Protein AF-A0A8S9IHM4-F1 (afdb_monomer_lite)

Foldseek 3Di:
DWDWAADDDDDDDDDDDDDDDDDDDDDDDDDDDDDPPPPPPPPPPPDPPVVLVVLPPPQFDKDWFFWDADAPDGTDIFIWTQFAAAAQTWGWAWPDFDDDVVLVCVNNVVDDFAPGAGDTQFTKTFTRDGHPNHDPVVCVVHPGGDIDTGDSQRAPCPDPCNVVVNSVPHPQSCVACGHHVHDSVNADRTWTDDPPDDTDGD

Sequence (202 aa):
MAASSTFSSSDSEANHGTTDSSESQPAAAGERNKTHRWLFSLRYRQLPPSSIAGYHVSSGGYMRGAVYREPKQPLTIEEFHIPRPKVNEILIKTKACGVCHSDLHVMKGEIPFSSPCVNGHEITSEVVEHGPLTDHKIIQRFPIGSRVVGAFIMPCGTCSYCAKGHDDLCEDFFAYNRAKGTLYDGETRLFLRHDGKKKVKI

pLDDT: mean 75.8, std 27.8, range [22.61, 98.19]

InterPro domains:
  IPR011032 GroES-like superfamily [SSF50129] (62-192)
  IPR013154 Alcohol dehydrogenase-like, N-terminal [PF08240] (88-182)

Structure (mmCIF, N/CA/C/O backbone):
data_AF-A0A8S9IHM4-F1
#
_entry.id   AF-A0A8S9IHM4-F1
#
loop_
_atom_site.group_PDB
_atom_site.id
_atom_site.type_symbol
_atom_site.label_atom_id
_atom_site.label_alt_id
_atom_site.label_comp_id
_atom_site.label_asym_id
_atom_site.label_entity_id
_atom_site.label_seq_id
_atom_site.pdbx_PDB_ins_code
_atom_site.Cartn_x
_atom_site.Cartn_y
_atom_site.Cartn_z
_atom_site.occupancy
_atom_site.B_iso_or_equiv
_atom_site.auth_seq_id
_atom_site.auth_comp_id
_atom_site.auth_asym_id
_atom_site.auth_atom_id
_atom_site.pdbx_PDB_model_num
ATOM 1 N N . MET A 1 1 ? -7.382 -2.506 -1.437 1.00 36.16 1 MET A N 1
ATOM 2 C CA . MET A 1 1 ? -6.162 -1.704 -1.212 1.00 36.16 1 MET A CA 1
ATOM 3 C C . MET A 1 1 ? -5.521 -1.476 -2.563 1.00 36.16 1 MET A C 1
ATOM 5 O O . MET A 1 1 ? -5.377 -2.440 -3.303 1.00 36.16 1 MET A O 1
ATOM 9 N N . ALA A 1 2 ? -5.235 -0.229 -2.928 1.00 22.61 2 ALA A N 1
ATOM 10 C CA . ALA A 1 2 ? -4.532 0.061 -4.172 1.00 22.61 2 ALA A CA 1
ATOM 11 C C . ALA A 1 2 ? -3.032 0.048 -3.874 1.00 22.61 2 ALA A C 1
ATOM 13 O O . ALA A 1 2 ? -2.540 0.958 -3.217 1.00 22.61 2 ALA A O 1
ATOM 14 N N . ALA A 1 3 ? -2.335 -1.004 -4.299 1.00 27.94 3 ALA A N 1
ATOM 15 C CA . ALA A 1 3 ? -0.880 -0.997 -4.347 1.00 27.94 3 ALA A CA 1
ATOM 16 C C . ALA A 1 3 ? -0.470 -0.529 -5.744 1.00 27.94 3 ALA A C 1
ATOM 18 O O . ALA A 1 3 ? -0.900 -1.114 -6.738 1.00 27.94 3 ALA A O 1
ATOM 19 N N . SER A 1 4 ? 0.326 0.534 -5.797 1.00 26.12 4 SER A N 1
ATOM 20 C CA . SER A 1 4 ? 0.991 1.008 -7.003 1.00 26.12 4 SER A CA 1
ATOM 21 C C . SER A 1 4 ? 2.469 0.663 -6.872 1.00 26.12 4 SER A C 1
ATOM 23 O O . SER A 1 4 ? 3.117 1.102 -5.926 1.00 26.12 4 SER A O 1
ATOM 25 N N . SER A 1 5 ? 2.995 -0.142 -7.792 1.00 28.27 5 SER A N 1
ATOM 26 C CA . SER A 1 5 ? 4.422 -0.457 -7.867 1.00 28.27 5 SER A CA 1
ATOM 27 C C . SER A 1 5 ? 5.034 0.238 -9.081 1.00 28.27 5 SER A C 1
ATOM 29 O O . SER A 1 5 ? 4.672 -0.086 -10.213 1.00 28.27 5 SER A O 1
ATOM 31 N N . THR A 1 6 ? 5.983 1.142 -8.857 1.00 26.52 6 THR A N 1
ATOM 32 C CA . THR A 1 6 ? 6.842 1.715 -9.901 1.00 26.52 6 THR A CA 1
ATOM 33 C C . THR A 1 6 ? 8.116 0.879 -10.017 1.00 26.52 6 THR A C 1
ATOM 35 O O . THR A 1 6 ? 8.789 0.668 -9.014 1.00 26.52 6 THR A O 1
ATOM 38 N N . PHE A 1 7 ? 8.457 0.404 -11.217 1.00 27.03 7 PHE A N 1
ATOM 39 C CA . PHE A 1 7 ? 9.704 -0.327 -11.485 1.00 27.03 7 PHE A CA 1
ATOM 40 C C . PHE A 1 7 ? 10.609 0.513 -12.397 1.00 27.03 7 PHE A C 1
ATOM 42 O O . PHE A 1 7 ? 10.156 0.974 -13.441 1.00 27.03 7 PHE A O 1
ATOM 49 N N . SER A 1 8 ? 11.879 0.678 -12.020 1.00 26.19 8 SER A N 1
ATOM 50 C CA . SER A 1 8 ? 12.937 1.248 -12.866 1.00 26.19 8 SER A CA 1
ATOM 51 C C . SER A 1 8 ? 13.869 0.123 -13.324 1.00 26.19 8 SER A C 1
ATOM 53 O O . SER A 1 8 ? 14.280 -0.698 -12.505 1.00 26.19 8 SER A O 1
ATOM 55 N N . SER A 1 9 ? 14.173 0.038 -14.622 1.00 26.83 9 SER A N 1
ATOM 56 C CA . SER A 1 9 ? 15.150 -0.915 -15.164 1.00 26.83 9 SER A CA 1
ATOM 57 C C . SER A 1 9 ? 16.514 -0.243 -15.312 1.00 26.83 9 SER A C 1
ATOM 59 O O . SER A 1 9 ? 16.634 0.699 -16.093 1.00 26.83 9 SER A O 1
ATOM 61 N N . SER A 1 10 ? 17.538 -0.741 -14.618 1.00 28.22 10 SER A N 1
ATOM 62 C CA . SER A 1 10 ? 18.940 -0.411 -14.894 1.00 28.22 10 SER A CA 1
ATOM 63 C C . SER A 1 10 ? 19.617 -1.595 -15.587 1.00 28.22 10 SER A C 1
ATOM 65 O O . SER A 1 10 ? 19.794 -2.642 -14.963 1.00 28.22 10 SER A O 1
ATOM 67 N N . ASP A 1 11 ? 19.989 -1.424 -16.856 1.00 26.47 11 ASP A N 1
ATOM 68 C CA . ASP A 1 11 ? 20.849 -2.352 -17.596 1.00 26.47 11 ASP A CA 1
ATOM 69 C C . ASP A 1 11 ? 22.320 -1.949 -17.385 1.00 26.47 11 ASP A C 1
ATOM 71 O O . ASP A 1 11 ? 22.672 -0.777 -17.532 1.00 26.47 11 ASP A O 1
ATOM 75 N N . SER A 1 12 ? 23.193 -2.907 -17.061 1.00 28.83 12 SER A N 1
ATOM 76 C CA . SER A 1 12 ? 24.646 -2.739 -17.164 1.00 28.83 12 SER A CA 1
ATOM 77 C C . SER A 1 12 ? 25.248 -3.880 -17.988 1.00 28.83 12 SER A C 1
ATOM 79 O O . SER A 1 12 ? 25.368 -5.018 -17.540 1.00 28.83 12 SER A O 1
ATOM 81 N N . GLU A 1 13 ? 25.624 -3.566 -19.228 1.00 26.12 13 GLU A N 1
ATOM 82 C CA . GLU A 1 13 ? 26.470 -4.418 -20.063 1.00 26.12 13 GLU A CA 1
ATOM 83 C C . GLU A 1 13 ? 27.941 -4.189 -19.693 1.00 26.12 13 GLU A C 1
ATOM 85 O O . GLU A 1 13 ? 28.432 -3.060 -19.722 1.00 26.12 13 GLU A O 1
ATOM 90 N N . ALA A 1 14 ? 28.667 -5.263 -19.378 1.00 28.69 14 ALA A N 1
ATOM 91 C CA . ALA A 1 14 ? 30.124 -5.255 -19.304 1.00 28.69 14 ALA A CA 1
ATOM 92 C C . ALA A 1 14 ? 30.674 -6.263 -20.319 1.00 28.69 14 ALA A C 1
ATOM 94 O O . ALA A 1 14 ? 30.506 -7.473 -20.189 1.00 28.69 14 ALA A O 1
ATOM 95 N N . ASN A 1 15 ? 31.309 -5.718 -21.353 1.00 26.58 15 ASN A N 1
ATOM 96 C CA . ASN A 1 15 ? 31.950 -6.416 -22.457 1.00 26.58 15 ASN A CA 1
ATOM 97 C C . ASN A 1 15 ? 33.438 -6.614 -22.125 1.00 26.58 15 ASN A C 1
ATOM 99 O O . ASN A 1 15 ? 34.095 -5.625 -21.804 1.00 26.58 15 ASN A O 1
ATOM 103 N N . HIS A 1 16 ? 33.981 -7.831 -22.210 1.00 30.78 16 HIS A N 1
ATOM 104 C CA . HIS A 1 16 ? 35.430 -8.096 -22.254 1.00 30.78 16 HIS A CA 1
ATOM 105 C C . HIS A 1 16 ? 35.684 -9.306 -23.161 1.00 30.78 16 HIS A C 1
ATOM 107 O O . HIS A 1 16 ? 35.177 -10.396 -22.908 1.00 30.78 16 HIS A O 1
ATOM 113 N N . GLY A 1 17 ? 36.468 -9.098 -24.219 1.00 23.66 17 GLY A N 1
ATOM 114 C CA . GLY A 1 17 ? 36.964 -10.150 -25.101 1.00 23.66 17 GLY A CA 1
ATOM 115 C C . GLY A 1 17 ? 38.469 -10.344 -24.946 1.00 23.66 17 GLY A C 1
ATOM 116 O O . GLY A 1 17 ? 39.165 -9.391 -24.613 1.00 23.66 17 GLY A O 1
ATOM 117 N N . THR A 1 18 ? 38.949 -11.549 -25.263 1.00 28.48 18 THR A N 1
ATOM 118 C CA . THR A 1 18 ? 40.302 -11.822 -25.778 1.00 28.48 18 THR A CA 1
ATOM 119 C C . THR A 1 18 ? 40.346 -13.176 -26.518 1.00 28.48 18 THR A C 1
ATOM 121 O O . THR A 1 18 ? 39.701 -14.147 -26.135 1.00 28.48 18 THR A O 1
ATOM 124 N N . THR A 1 19 ? 41.099 -13.153 -27.620 1.00 27.62 19 THR A N 1
ATOM 125 C CA . THR A 1 19 ? 41.602 -14.159 -28.594 1.00 27.62 19 THR A CA 1
ATOM 126 C C . THR A 1 19 ? 42.523 -15.226 -27.961 1.00 27.62 19 THR A C 1
ATOM 128 O O . THR A 1 19 ? 43.021 -14.966 -26.873 1.00 27.62 19 THR A O 1
ATOM 131 N N . ASP A 1 20 ? 42.970 -16.358 -28.531 1.00 26.67 20 ASP A N 1
ATOM 132 C CA . ASP A 1 20 ? 42.747 -17.209 -29.724 1.00 26.67 20 ASP A CA 1
ATOM 133 C C . ASP A 1 20 ? 43.668 -18.465 -29.555 1.00 26.67 20 ASP A C 1
ATOM 135 O O . ASP A 1 20 ? 44.637 -18.414 -28.793 1.00 26.67 20 ASP A O 1
ATOM 139 N N . SER A 1 21 ? 43.406 -19.529 -30.327 1.00 25.23 21 SER A N 1
ATOM 140 C CA . SER A 1 21 ? 44.350 -20.500 -30.930 1.00 25.23 21 SER A CA 1
ATOM 141 C C . SER A 1 21 ? 44.487 -21.964 -30.435 1.00 25.23 21 SER A C 1
ATOM 143 O O . SER A 1 21 ? 44.887 -22.269 -29.313 1.00 25.23 21 SER A O 1
ATOM 145 N N . SER A 1 22 ? 44.301 -22.851 -31.433 1.00 27.94 22 SER A N 1
ATOM 146 C CA . SER A 1 22 ? 44.951 -24.149 -31.735 1.00 27.94 22 SER A CA 1
ATOM 147 C C . SER A 1 22 ? 44.147 -25.464 -31.609 1.00 27.94 22 SER A C 1
ATOM 149 O O . SER A 1 22 ? 43.636 -25.849 -30.563 1.00 27.94 22 SER A O 1
ATOM 151 N N . GLU A 1 23 ? 44.061 -26.138 -32.766 1.00 28.34 23 GLU A N 1
ATOM 152 C CA . GLU A 1 23 ? 43.365 -27.383 -33.117 1.00 28.34 23 GLU A CA 1
ATOM 153 C C . GLU A 1 23 ? 44.023 -28.669 -32.584 1.00 28.34 23 GLU A C 1
ATOM 155 O O . GLU A 1 23 ? 45.244 -28.803 -32.585 1.00 28.34 23 GLU A O 1
ATOM 160 N N . SER A 1 24 ? 43.204 -29.684 -32.272 1.00 26.64 24 SER A N 1
ATOM 161 C CA . SER A 1 24 ? 43.310 -31.041 -32.857 1.00 26.64 24 SER A CA 1
ATOM 162 C C . SER A 1 24 ? 42.208 -31.992 -32.338 1.00 26.64 24 SER A C 1
ATOM 164 O O . SER A 1 24 ? 41.956 -32.117 -31.144 1.00 26.64 24 SER A O 1
ATOM 166 N N . GLN A 1 25 ? 41.544 -32.682 -33.267 1.00 28.16 25 GLN A N 1
ATOM 167 C CA . GLN A 1 25 ? 40.711 -33.889 -33.093 1.00 28.16 25 GLN A CA 1
ATOM 168 C C . GLN A 1 25 ? 41.288 -34.967 -34.046 1.00 28.16 25 GLN A C 1
ATOM 170 O O . GLN A 1 25 ? 42.008 -34.560 -34.961 1.00 28.16 25 GLN A O 1
ATOM 175 N N . PRO A 1 26 ? 40.995 -36.291 -33.938 1.00 39.00 26 PRO A N 1
ATOM 176 C CA . PRO A 1 26 ? 39.763 -36.883 -33.384 1.00 39.00 26 PRO A CA 1
ATOM 177 C C . PRO A 1 26 ? 39.913 -38.220 -32.609 1.00 39.00 26 PRO A C 1
ATOM 179 O O . PRO A 1 26 ? 40.894 -38.937 -32.752 1.00 39.00 26 PRO A O 1
ATOM 182 N N . ALA A 1 27 ? 38.869 -38.618 -31.869 1.00 26.62 27 ALA A N 1
ATOM 183 C CA . ALA A 1 27 ? 38.355 -39.999 -31.821 1.00 26.62 27 ALA A CA 1
ATOM 184 C C . ALA A 1 27 ? 37.053 -40.051 -31.003 1.00 26.62 27 ALA A C 1
ATOM 186 O O . ALA A 1 27 ? 36.956 -39.496 -29.913 1.00 26.62 27 ALA A O 1
ATOM 187 N N . ALA A 1 28 ? 36.042 -40.711 -31.562 1.00 34.47 28 ALA A N 1
ATOM 188 C CA . ALA A 1 28 ? 34.702 -40.824 -31.012 1.00 34.47 28 ALA A CA 1
ATOM 189 C C . ALA A 1 28 ? 34.616 -41.855 -29.874 1.00 34.47 28 ALA A C 1
ATOM 191 O O . ALA A 1 28 ? 34.984 -43.012 -30.054 1.00 34.47 28 ALA A O 1
ATOM 192 N N . ALA A 1 29 ? 34.021 -41.456 -28.750 1.00 28.62 29 ALA A N 1
ATOM 193 C CA . ALA A 1 29 ? 33.350 -42.345 -27.804 1.00 28.62 29 ALA A CA 1
ATOM 194 C C . ALA A 1 29 ? 32.256 -41.535 -27.091 1.00 28.62 29 ALA A C 1
ATOM 196 O O . ALA A 1 29 ? 32.488 -40.419 -26.639 1.00 28.62 29 ALA A O 1
ATOM 197 N N . GLY A 1 30 ? 31.026 -42.049 -27.115 1.00 40.41 30 GLY A N 1
ATOM 198 C CA . GLY A 1 30 ? 29.822 -41.296 -26.783 1.00 40.41 30 GLY A CA 1
ATOM 199 C C . GLY A 1 30 ? 29.689 -40.935 -25.307 1.00 40.41 30 GLY A C 1
ATOM 200 O O . GLY A 1 30 ? 29.686 -41.810 -24.447 1.00 40.41 30 GLY A O 1
ATOM 201 N N . GLU A 1 31 ? 29.420 -39.658 -25.045 1.00 31.02 31 GLU A N 1
ATOM 202 C CA . GLU A 1 31 ? 28.916 -39.176 -23.763 1.00 31.02 31 GLU A CA 1
ATOM 203 C C . GLU A 1 31 ? 27.666 -38.317 -23.966 1.00 31.02 31 GLU A C 1
ATOM 205 O O . GLU A 1 31 ? 27.594 -37.399 -24.785 1.00 31.02 31 GLU A O 1
ATOM 210 N N . ARG A 1 32 ? 26.622 -38.688 -23.226 1.00 39.47 32 ARG A N 1
ATOM 211 C CA . ARG A 1 32 ? 25.309 -38.051 -23.222 1.00 39.47 32 ARG A CA 1
ATOM 212 C C . ARG A 1 32 ? 25.411 -36.716 -22.495 1.00 39.47 32 ARG A C 1
ATOM 214 O O . ARG A 1 32 ? 25.439 -36.696 -21.272 1.00 39.47 32 ARG A O 1
ATOM 221 N N . ASN A 1 33 ? 25.372 -35.614 -23.237 1.00 33.47 33 ASN A N 1
ATOM 222 C CA . ASN A 1 33 ? 25.060 -34.310 -22.665 1.00 33.47 33 ASN A CA 1
ATOM 223 C C . ASN A 1 33 ? 24.183 -33.506 -23.632 1.00 33.47 33 ASN A C 1
ATOM 225 O O . ASN A 1 33 ? 24.657 -32.903 -24.591 1.00 33.47 33 ASN A O 1
ATOM 229 N N . LYS A 1 34 ? 22.870 -33.511 -23.389 1.00 32.53 34 LYS A N 1
ATOM 230 C CA . LYS A 1 34 ? 21.953 -32.506 -23.937 1.00 32.53 34 LYS A CA 1
ATOM 231 C C . LYS A 1 34 ? 21.163 -31.921 -22.779 1.00 32.53 34 LYS A C 1
ATOM 233 O O . LYS A 1 34 ? 20.142 -32.442 -22.351 1.00 32.53 34 LYS A O 1
ATOM 238 N N . THR A 1 35 ? 21.754 -30.859 -22.253 1.00 32.59 35 THR A N 1
ATOM 239 C CA . THR A 1 35 ? 21.143 -29.751 -21.525 1.00 32.59 35 THR A CA 1
ATOM 240 C C . THR A 1 35 ? 19.623 -29.672 -21.706 1.00 32.59 35 THR A C 1
ATOM 242 O O . THR A 1 35 ? 19.107 -29.315 -22.766 1.00 32.59 35 THR A O 1
ATOM 245 N N . HIS A 1 36 ? 18.886 -29.972 -20.635 1.00 30.56 36 HIS A N 1
ATOM 246 C CA . HIS A 1 36 ? 17.465 -29.657 -20.536 1.00 30.56 36 HIS A CA 1
ATOM 247 C C . HIS A 1 36 ? 17.314 -28.136 -20.444 1.00 30.56 36 HIS A C 1
ATOM 249 O O . HIS A 1 36 ? 17.267 -27.551 -19.363 1.00 30.56 36 HIS A O 1
ATOM 255 N N . ARG A 1 37 ? 17.271 -27.474 -21.603 1.00 29.55 37 ARG A N 1
ATOM 256 C CA . ARG A 1 37 ? 16.862 -26.077 -21.707 1.00 29.55 37 ARG A CA 1
ATOM 257 C C . ARG A 1 37 ? 15.356 -26.031 -21.473 1.00 29.55 37 ARG A C 1
ATOM 259 O O . ARG A 1 37 ? 14.571 -26.161 -22.408 1.00 29.55 37 ARG A O 1
ATOM 266 N N . TRP A 1 38 ? 14.962 -25.891 -20.209 1.00 27.45 38 TRP A N 1
ATOM 267 C CA . TRP A 1 38 ? 13.593 -25.582 -19.812 1.00 27.45 38 TRP A CA 1
ATOM 268 C C . TRP A 1 38 ? 13.243 -24.182 -20.322 1.00 27.45 38 TRP A C 1
ATOM 270 O O . TRP A 1 38 ? 13.321 -23.192 -19.601 1.00 27.45 38 TRP A O 1
ATOM 280 N N . LEU A 1 39 ? 12.886 -24.084 -21.603 1.00 29.31 39 LEU A N 1
ATOM 281 C CA . LEU A 1 39 ? 12.146 -22.946 -22.123 1.00 29.31 39 LEU A CA 1
ATOM 282 C C . LEU A 1 39 ? 10.773 -22.987 -21.452 1.00 29.31 39 LEU A C 1
ATOM 284 O O . LEU A 1 39 ? 9.834 -23.593 -21.969 1.00 29.31 39 LEU A O 1
ATOM 288 N N . PHE A 1 40 ? 10.653 -22.350 -20.288 1.00 28.89 40 PHE A N 1
ATOM 289 C CA . PHE A 1 40 ? 9.363 -21.892 -19.794 1.00 28.89 40 PHE A CA 1
ATOM 290 C C . PHE A 1 40 ? 8.849 -20.857 -20.798 1.00 28.89 40 PHE A C 1
ATOM 292 O O . PHE A 1 40 ? 9.052 -19.655 -20.663 1.00 28.89 40 PHE A O 1
ATOM 299 N N . SER A 1 41 ? 8.195 -21.337 -21.855 1.00 31.73 41 SER A N 1
ATOM 300 C CA . SER A 1 41 ? 7.245 -20.530 -22.602 1.00 31.73 41 SER A CA 1
ATOM 301 C C . SER A 1 41 ? 6.133 -20.198 -21.614 1.00 31.73 41 SER A C 1
ATOM 303 O O . SER A 1 41 ? 5.210 -20.986 -21.408 1.00 31.73 41 SER A O 1
ATOM 305 N N . LEU A 1 42 ? 6.246 -19.042 -20.958 1.00 35.91 42 LEU A N 1
ATOM 306 C CA . LEU A 1 42 ? 5.102 -18.356 -20.378 1.00 35.91 42 LEU A CA 1
ATOM 307 C C . LEU A 1 42 ? 4.166 -18.062 -21.550 1.00 35.91 42 LEU A C 1
ATOM 309 O O . LEU A 1 42 ? 4.226 -17.004 -22.174 1.00 35.91 42 LEU A O 1
ATOM 313 N N . ARG A 1 43 ? 3.328 -19.039 -21.909 1.00 37.41 43 ARG A N 1
ATOM 314 C CA . ARG A 1 43 ? 2.159 -18.788 -22.739 1.00 37.41 43 ARG A CA 1
ATOM 315 C C . ARG A 1 43 ? 1.272 -17.884 -21.904 1.00 37.41 43 ARG A C 1
ATOM 317 O O . ARG A 1 43 ? 0.479 -18.358 -21.094 1.00 37.41 43 ARG A O 1
ATOM 324 N N . TYR A 1 44 ? 1.444 -16.579 -22.085 1.00 41.94 44 TYR A N 1
ATOM 325 C CA . TYR A 1 44 ? 0.448 -15.596 -21.708 1.00 41.94 44 TYR A CA 1
ATOM 326 C C . TYR A 1 44 ? -0.854 -16.056 -22.346 1.00 41.94 44 TYR A C 1
ATOM 328 O O . TYR A 1 44 ? -1.031 -15.978 -23.563 1.00 41.94 44 TYR A O 1
ATOM 336 N N . ARG A 1 45 ? -1.748 -16.621 -21.535 1.00 43.03 45 ARG A N 1
ATOM 337 C CA . ARG A 1 45 ? -3.101 -16.909 -21.979 1.00 43.03 45 ARG A CA 1
ATOM 338 C C . ARG A 1 45 ? -3.751 -15.547 -22.158 1.00 43.03 45 ARG A C 1
ATOM 340 O O . ARG A 1 45 ? -4.226 -14.966 -21.188 1.00 43.03 45 ARG A O 1
ATOM 347 N N . GLN A 1 46 ? -3.686 -15.018 -23.378 1.00 44.81 46 GLN A N 1
ATOM 348 C CA . GLN A 1 46 ? -4.453 -13.847 -23.769 1.00 44.81 46 GLN A CA 1
ATOM 349 C C . GLN A 1 46 ? -5.910 -14.163 -23.454 1.00 44.81 46 GLN A C 1
ATOM 351 O O . GLN A 1 46 ? -6.511 -15.075 -24.027 1.00 44.81 46 GLN A O 1
ATOM 356 N N . LEU A 1 47 ? -6.430 -13.479 -22.441 1.00 45.44 47 LEU A N 1
ATOM 357 C CA . LEU A 1 47 ? -7.829 -13.567 -22.091 1.00 45.44 47 LEU A CA 1
ATOM 358 C C . LEU A 1 47 ? -8.641 -12.973 -23.254 1.00 45.44 47 LEU A C 1
ATOM 360 O O . LEU A 1 47 ? -8.214 -11.979 -23.849 1.00 45.44 47 LEU A O 1
ATOM 364 N N . PRO A 1 48 ? -9.778 -13.582 -23.628 1.00 41.84 48 PRO A N 1
ATOM 365 C CA . PRO A 1 48 ? -10.583 -13.087 -24.734 1.00 41.84 48 PRO A CA 1
ATOM 366 C C . PRO A 1 48 ? -11.047 -11.643 -24.461 1.00 41.84 48 PRO A C 1
ATOM 368 O O . PRO A 1 48 ? -11.309 -11.296 -23.302 1.00 41.84 48 PRO A O 1
ATOM 371 N N . PRO A 1 49 ? -11.229 -10.806 -25.502 1.00 45.81 49 PRO A N 1
ATOM 372 C CA . PRO A 1 49 ? -11.669 -9.412 -25.357 1.00 45.81 49 PRO A CA 1
ATOM 373 C C . PRO A 1 49 ? -12.942 -9.248 -24.508 1.00 45.81 49 PRO A C 1
ATOM 375 O O . PRO A 1 49 ? -13.101 -8.253 -23.807 1.00 45.81 49 PRO A O 1
ATOM 378 N N . SER A 1 50 ? -13.817 -10.261 -24.501 1.00 45.28 50 SER A N 1
ATOM 379 C CA . SER A 1 50 ? -15.048 -10.292 -23.702 1.00 45.28 50 SER A CA 1
ATOM 380 C C . SER A 1 50 ? -14.819 -10.301 -22.186 1.00 45.28 50 SER A C 1
ATOM 382 O O . SER A 1 50 ? -15.671 -9.818 -21.448 1.00 45.28 50 SER A O 1
ATOM 384 N N . SER A 1 51 ? -13.674 -10.796 -21.704 1.00 50.44 51 SER A N 1
ATOM 385 C CA . SER A 1 51 ? -13.311 -10.708 -20.281 1.00 50.44 51 SER A CA 1
ATOM 386 C C . SER A 1 51 ? -12.699 -9.362 -19.894 1.00 50.44 51 SER A C 1
ATOM 388 O O . SER A 1 51 ? -12.887 -8.935 -18.761 1.00 50.44 51 SER A O 1
ATOM 390 N N . ILE A 1 52 ? -12.058 -8.646 -20.827 1.00 48.38 52 ILE A N 1
ATOM 391 C CA . ILE A 1 52 ? -11.500 -7.303 -20.579 1.00 48.38 52 ILE A CA 1
ATOM 392 C C . ILE A 1 52 ? -12.620 -6.299 -20.256 1.00 48.38 52 ILE A C 1
ATOM 394 O O . ILE A 1 52 ? -12.462 -5.451 -19.378 1.00 48.38 52 ILE A O 1
ATOM 398 N N . ALA A 1 53 ? -13.786 -6.455 -20.891 1.00 41.38 53 ALA A N 1
ATOM 399 C CA . ALA A 1 53 ? -14.957 -5.604 -20.676 1.00 41.38 53 ALA A CA 1
ATOM 400 C C . ALA A 1 53 ? -15.459 -5.583 -19.214 1.00 41.38 53 ALA A C 1
ATOM 402 O O . ALA A 1 53 ? -16.045 -4.591 -18.788 1.00 41.38 53 ALA A O 1
ATOM 403 N N . GLY A 1 54 ? -15.197 -6.633 -18.423 1.00 46.44 54 GLY A N 1
ATOM 404 C CA . GLY A 1 54 ? -15.586 -6.707 -17.008 1.00 46.44 54 GLY A CA 1
ATOM 405 C C . GLY A 1 54 ? -14.661 -5.962 -16.034 1.00 46.44 54 GLY A C 1
ATOM 406 O O . GLY A 1 54 ? -15.006 -5.827 -14.859 1.00 46.44 54 GLY A O 1
ATOM 407 N N . TYR A 1 55 ? -13.498 -5.487 -16.493 1.00 50.31 55 TYR A N 1
ATOM 408 C CA . TYR A 1 55 ? -12.505 -4.797 -15.656 1.00 50.31 55 TYR A CA 1
ATOM 409 C C . TYR A 1 55 ? -12.555 -3.279 -15.764 1.00 50.31 55 TYR A C 1
ATOM 411 O O . TYR A 1 55 ? -11.806 -2.606 -15.061 1.00 50.31 55 TYR A O 1
ATOM 419 N N . HIS A 1 56 ? -13.440 -2.729 -16.600 1.00 51.78 56 HIS A N 1
ATOM 420 C CA . HIS A 1 56 ? -13.586 -1.288 -16.709 1.00 51.78 56 HIS A CA 1
ATOM 421 C C . HIS A 1 56 ? -14.157 -0.732 -15.399 1.00 51.78 56 HIS A C 1
ATOM 423 O O . HIS A 1 56 ? -15.361 -0.790 -15.138 1.00 51.78 56 HIS A O 1
ATOM 429 N N . VAL A 1 57 ? -13.280 -0.197 -14.553 1.00 59.12 57 VAL A N 1
ATOM 430 C CA . VAL A 1 57 ? -13.678 0.544 -13.362 1.00 59.12 57 VAL A CA 1
ATOM 431 C C . VAL A 1 57 ? -14.358 1.820 -13.850 1.00 59.12 57 VAL A C 1
ATOM 433 O O . VAL A 1 57 ? -13.714 2.749 -14.331 1.00 59.12 57 VAL A O 1
ATOM 436 N N . SER A 1 58 ? -15.688 1.860 -13.784 1.00 57.56 58 SER A N 1
ATOM 437 C CA . SER A 1 58 ? -16.450 3.061 -14.117 1.00 57.56 58 SER A CA 1
ATOM 438 C C . SER A 1 58 ? -15.954 4.236 -13.273 1.00 57.56 58 SER A C 1
ATOM 440 O O . SER A 1 58 ? -15.913 4.152 -12.040 1.00 57.56 58 SER A O 1
ATOM 442 N N . SER A 1 59 ? -15.598 5.337 -13.935 1.00 57.97 59 SER A N 1
ATOM 443 C CA . SER A 1 59 ? -15.273 6.612 -13.298 1.00 57.97 59 SER A CA 1
ATOM 444 C C . SER A 1 59 ? -16.369 6.974 -12.286 1.00 57.97 59 SER A C 1
ATOM 446 O O . SER A 1 59 ? -17.518 7.153 -12.676 1.00 57.97 59 SER A O 1
ATOM 448 N N . GLY A 1 60 ? -16.029 7.048 -10.994 1.00 65.50 60 GLY A N 1
ATOM 449 C CA . GLY A 1 60 ? -16.980 7.389 -9.923 1.00 65.50 60 GLY A CA 1
ATOM 450 C C . GLY A 1 60 ? -17.497 6.221 -9.073 1.00 65.50 60 GLY A C 1
ATOM 451 O O . GLY A 1 60 ? -18.351 6.444 -8.221 1.00 65.50 60 GLY A O 1
ATOM 452 N N . GLY A 1 61 ? -16.986 4.999 -9.254 1.00 83.88 61 GLY A N 1
ATOM 453 C CA . GLY A 1 61 ? -17.318 3.876 -8.372 1.00 83.88 61 GLY A CA 1
ATOM 454 C C . GLY A 1 61 ? -16.784 4.033 -6.940 1.00 83.88 61 GLY A C 1
ATOM 455 O O . GLY A 1 61 ? -15.840 4.787 -6.683 1.00 83.88 61 GLY A O 1
ATOM 456 N N . TYR A 1 62 ? -17.370 3.271 -6.014 1.00 90.81 62 TYR A N 1
ATOM 457 C CA . TYR A 1 62 ? -16.963 3.219 -4.608 1.00 90.81 62 TYR A CA 1
ATOM 458 C C . TYR A 1 62 ? -16.436 1.836 -4.223 1.00 90.81 62 TYR A C 1
ATOM 460 O O . TYR A 1 62 ? -16.812 0.820 -4.809 1.00 90.81 62 TYR A O 1
ATOM 468 N N . MET A 1 63 ? -15.574 1.796 -3.213 1.00 93.69 63 MET A N 1
ATOM 469 C CA . MET A 1 63 ? -15.102 0.569 -2.574 1.00 93.69 63 MET A CA 1
ATOM 470 C C . MET A 1 63 ? -15.217 0.680 -1.054 1.00 93.69 63 MET A C 1
ATOM 472 O O . MET A 1 63 ? -15.338 1.777 -0.524 1.00 93.69 63 MET A O 1
ATOM 476 N N . ARG A 1 64 ? -15.142 -0.449 -0.347 1.00 94.19 64 ARG A N 1
ATOM 477 C CA . ARG A 1 64 ? -15.055 -0.474 1.120 1.00 94.19 64 ARG A CA 1
ATOM 478 C C . ARG A 1 64 ? -13.641 -0.825 1.571 1.00 94.19 64 ARG A C 1
ATOM 480 O O . ARG A 1 64 ? -12.966 -1.605 0.898 1.00 94.19 64 ARG A O 1
ATOM 487 N N . GLY A 1 65 ? -13.224 -0.286 2.709 1.00 95.38 65 GLY A N 1
ATOM 488 C CA . GLY A 1 65 ? -11.953 -0.600 3.363 1.00 95.38 65 GLY A CA 1
ATOM 489 C C . GLY A 1 65 ? -12.107 -0.678 4.880 1.00 95.38 65 GLY A C 1
ATOM 490 O O . GLY A 1 65 ? -12.986 -0.029 5.440 1.00 95.38 65 GLY A O 1
ATOM 491 N N . ALA A 1 66 ? -11.263 -1.484 5.526 1.00 96.44 66 ALA A N 1
ATOM 492 C CA . ALA A 1 66 ? -11.154 -1.535 6.980 1.00 96.44 66 ALA A CA 1
ATOM 493 C C . ALA A 1 66 ? -10.135 -0.486 7.443 1.00 96.44 66 ALA A C 1
ATOM 495 O O . ALA A 1 66 ? -8.946 -0.592 7.135 1.00 96.44 66 ALA A O 1
ATOM 496 N N . VAL A 1 67 ? -10.615 0.544 8.130 1.00 96.44 67 VAL A N 1
ATOM 497 C CA . VAL A 1 67 ? -9.844 1.726 8.511 1.00 96.44 67 VAL A CA 1
AT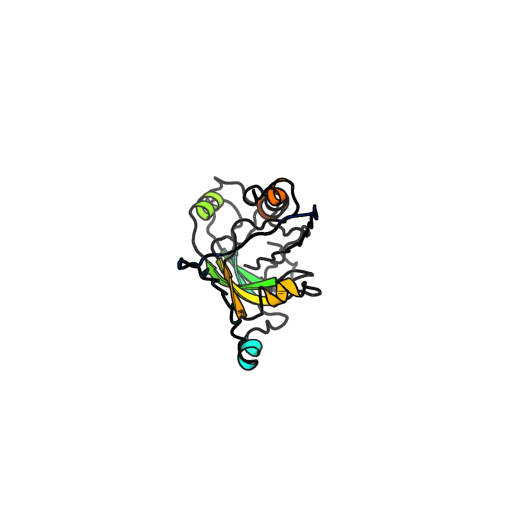OM 498 C C . VAL A 1 67 ? -9.386 1.604 9.953 1.00 96.44 67 VAL A C 1
ATOM 500 O O . VAL A 1 67 ? -10.177 1.383 10.869 1.00 96.44 67 VAL A O 1
ATOM 503 N N . TYR A 1 68 ? -8.086 1.775 10.142 1.00 95.88 68 TYR A N 1
ATOM 504 C CA . TYR A 1 68 ? -7.448 1.982 11.427 1.00 95.88 68 TYR A CA 1
ATOM 505 C C . TYR A 1 68 ? -7.259 3.481 11.640 1.00 95.88 68 TYR A C 1
ATOM 507 O O . TYR A 1 68 ? -6.617 4.145 10.828 1.00 95.88 68 TYR A O 1
ATOM 515 N N . ARG A 1 69 ? -7.839 4.029 12.711 1.00 95.00 69 ARG A N 1
ATOM 516 C CA . ARG A 1 69 ? -7.766 5.467 13.024 1.00 95.00 69 ARG A CA 1
ATOM 517 C C . ARG A 1 69 ? -6.747 5.761 14.113 1.00 95.00 69 ARG A C 1
ATOM 519 O O . ARG A 1 69 ? -5.922 6.658 13.954 1.00 95.00 69 ARG A O 1
ATOM 526 N N . GLU A 1 70 ? -6.794 4.987 15.187 1.00 95.69 70 GLU A N 1
ATOM 527 C CA . GLU A 1 70 ? -5.948 5.168 16.360 1.00 95.69 70 GLU A CA 1
ATOM 528 C C . GLU A 1 70 ? -5.804 3.850 17.144 1.00 95.69 70 GLU A C 1
ATOM 530 O O . GLU A 1 70 ? -6.650 2.956 17.003 1.00 95.69 70 GLU A O 1
ATOM 535 N N . PRO A 1 71 ? -4.745 3.707 17.965 1.00 96.94 71 PRO A N 1
ATOM 536 C CA . PRO A 1 71 ? -4.533 2.519 18.779 1.00 96.94 71 PRO A CA 1
ATOM 537 C C . PRO A 1 71 ? -5.714 2.194 19.697 1.00 96.94 71 PRO A C 1
ATOM 539 O O . PRO A 1 71 ? -6.365 3.083 20.240 1.00 96.94 71 PRO A O 1
ATOM 542 N N . LYS A 1 72 ? -5.915 0.898 19.955 1.00 96.31 72 LYS A N 1
ATOM 543 C CA . LYS A 1 72 ? -6.901 0.336 20.894 1.00 96.31 72 LYS A CA 1
ATOM 544 C C . LYS A 1 72 ? -8.361 0.631 20.534 1.00 96.31 72 LYS A C 1
ATOM 546 O O . LYS A 1 72 ? -9.240 0.414 21.363 1.00 96.31 72 LYS A O 1
ATOM 551 N N . GLN A 1 73 ? -8.619 1.048 19.297 1.00 96.38 73 GLN A N 1
ATOM 552 C CA . GLN A 1 73 ? -9.959 1.148 18.727 1.00 96.38 73 GLN A CA 1
ATOM 553 C C . GLN A 1 73 ? -10.213 0.023 17.714 1.00 96.38 73 GLN A C 1
ATOM 555 O O . GLN A 1 73 ? -9.274 -0.452 17.064 1.00 96.38 73 GLN A O 1
ATOM 560 N N . PRO A 1 74 ? -11.471 -0.425 17.560 1.00 95.50 74 PRO A N 1
ATOM 561 C CA . PRO A 1 74 ? -11.825 -1.373 16.513 1.00 95.50 74 PRO A CA 1
ATOM 562 C C . PRO A 1 74 ? -11.633 -0.752 15.122 1.00 95.50 74 PRO A C 1
ATOM 564 O O . PRO A 1 74 ? -11.771 0.458 14.939 1.00 95.50 74 PRO A O 1
ATOM 567 N N . LEU A 1 75 ? -11.362 -1.596 14.123 1.00 96.25 75 LEU A N 1
ATOM 568 C CA . LEU A 1 75 ? -11.384 -1.167 12.724 1.00 96.25 75 LEU A CA 1
ATOM 569 C C . LEU A 1 75 ? -12.808 -0.775 12.320 1.00 96.25 75 LEU A C 1
ATOM 571 O O . LEU A 1 75 ? -13.769 -1.481 12.637 1.00 96.25 75 LEU A O 1
ATOM 575 N N . THR A 1 76 ? -12.939 0.307 11.563 1.00 96.25 76 THR A N 1
ATOM 576 C CA . THR A 1 76 ? -14.212 0.744 10.979 1.00 96.25 76 THR A CA 1
ATOM 577 C C . THR A 1 76 ? -14.286 0.335 9.513 1.00 96.25 76 THR A C 1
ATOM 579 O O . THR A 1 76 ? -13.304 0.423 8.781 1.00 96.25 76 THR A O 1
ATOM 582 N N . ILE A 1 77 ? -15.449 -0.128 9.051 1.00 95.94 77 ILE A N 1
ATOM 583 C CA . ILE A 1 77 ? -15.670 -0.362 7.619 1.00 95.94 77 ILE A CA 1
ATOM 584 C C . ILE A 1 77 ? -16.184 0.933 7.007 1.00 95.94 77 ILE A C 1
ATOM 586 O O . ILE A 1 77 ? -17.299 1.359 7.301 1.00 95.94 77 ILE A O 1
ATOM 590 N N . GLU A 1 78 ? -15.374 1.544 6.151 1.00 94.62 78 GLU A N 1
ATOM 591 C CA . GLU A 1 78 ? -15.678 2.836 5.540 1.00 94.62 78 GLU A CA 1
ATOM 592 C C . GLU A 1 78 ? -15.691 2.735 4.016 1.00 94.62 78 GLU A C 1
ATOM 594 O O . GLU A 1 78 ? -15.074 1.845 3.421 1.00 94.62 78 GLU A O 1
ATOM 599 N N . GLU A 1 79 ? -16.426 3.640 3.374 1.00 94.00 79 GLU A N 1
ATOM 600 C CA . GLU A 1 79 ? -16.514 3.722 1.920 1.00 94.00 79 GLU A CA 1
ATOM 601 C C . GLU A 1 79 ? -15.525 4.743 1.365 1.00 94.00 79 GLU A C 1
ATOM 603 O O . GLU A 1 79 ? -15.334 5.822 1.916 1.00 94.00 79 GLU A O 1
ATOM 608 N N . PHE A 1 80 ? -14.928 4.406 0.229 1.00 92.38 80 PHE A N 1
ATOM 609 C CA . PHE A 1 80 ? -13.907 5.169 -0.469 1.00 92.38 80 PHE A CA 1
ATOM 610 C C . PHE A 1 80 ? -14.309 5.356 -1.919 1.00 92.38 80 PHE A C 1
ATOM 612 O O . PHE A 1 80 ? -14.941 4.480 -2.514 1.00 92.38 80 PHE A O 1
ATOM 619 N N . HIS A 1 81 ? -13.862 6.446 -2.528 1.00 91.56 81 HIS A N 1
ATOM 620 C CA . HIS A 1 81 ? -13.790 6.495 -3.982 1.00 91.56 81 HIS A CA 1
ATOM 621 C C . HIS A 1 81 ? -12.798 5.444 -4.479 1.00 91.56 81 HIS A C 1
ATOM 623 O O . HIS A 1 81 ? -11.723 5.283 -3.895 1.00 91.56 81 HIS A O 1
ATOM 629 N N . ILE A 1 82 ? -13.133 4.742 -5.565 1.00 92.44 82 ILE A N 1
ATOM 630 C CA . ILE A 1 82 ? -12.143 3.883 -6.215 1.00 92.44 82 ILE A CA 1
ATOM 631 C C . ILE A 1 82 ? -11.007 4.784 -6.728 1.00 92.44 82 ILE A C 1
ATOM 633 O O . ILE A 1 82 ? -11.279 5.733 -7.473 1.00 92.44 82 ILE A O 1
ATOM 637 N N . PRO A 1 83 ? -9.751 4.536 -6.313 1.00 91.00 83 PRO A N 1
ATOM 638 C CA . PRO A 1 83 ? -8.627 5.367 -6.715 1.00 91.00 83 PRO A CA 1
ATOM 639 C C . PRO A 1 83 ? -8.382 5.283 -8.217 1.00 91.00 83 PRO A C 1
ATOM 641 O O . PRO A 1 83 ? -8.597 4.240 -8.831 1.00 91.00 83 PRO A O 1
ATOM 644 N N . ARG A 1 84 ? -7.875 6.374 -8.796 1.00 89.69 84 ARG A N 1
ATOM 645 C CA . ARG A 1 84 ? -7.340 6.369 -10.159 1.00 89.69 84 ARG A CA 1
ATOM 646 C C . ARG A 1 84 ? -5.816 6.265 -10.101 1.00 89.69 84 ARG A C 1
ATOM 648 O O . ARG A 1 84 ? -5.212 7.075 -9.391 1.00 89.69 84 ARG A O 1
ATOM 655 N N . PRO A 1 85 ? -5.207 5.293 -10.802 1.00 93.69 85 PRO A N 1
ATOM 656 C CA . PRO A 1 85 ? -3.757 5.184 -10.858 1.00 93.69 85 PRO A CA 1
ATOM 657 C C . PRO A 1 85 ? -3.173 6.413 -11.571 1.00 93.69 85 PRO A C 1
ATOM 659 O O . PRO A 1 85 ? -3.669 6.828 -12.622 1.00 93.69 85 PRO A O 1
ATOM 662 N N . LYS A 1 86 ? -2.137 7.021 -10.988 1.00 94.00 86 LYS A N 1
ATOM 663 C CA . LYS A 1 86 ? -1.333 8.072 -11.628 1.00 94.00 86 LYS A CA 1
ATOM 664 C C . LYS A 1 86 ? -0.343 7.468 -12.628 1.00 94.00 86 LYS A C 1
ATOM 666 O O . LYS A 1 86 ? -0.388 6.284 -12.947 1.00 94.00 86 LYS A O 1
ATOM 671 N N . VAL A 1 87 ? 0.547 8.313 -13.146 1.00 93.38 87 VAL A N 1
ATOM 672 C CA . VAL A 1 87 ? 1.600 7.897 -14.066 1.00 93.38 87 VAL A CA 1
ATOM 673 C C . VAL A 1 87 ? 2.434 6.762 -13.478 1.00 93.38 87 VAL A C 1
ATOM 675 O O . VAL A 1 87 ? 2.864 6.859 -12.332 1.00 93.38 87 VAL A O 1
ATOM 678 N N . ASN A 1 88 ? 2.669 5.714 -14.272 1.00 90.31 88 ASN A N 1
ATOM 679 C CA . ASN A 1 88 ? 3.419 4.515 -13.872 1.00 90.31 88 ASN A CA 1
ATOM 680 C C . ASN A 1 88 ? 2.835 3.741 -12.680 1.00 90.31 88 ASN A C 1
ATOM 682 O O . ASN A 1 88 ? 3.519 2.909 -12.087 1.00 90.31 88 ASN A O 1
ATOM 686 N N . GLU A 1 89 ? 1.563 3.962 -12.356 1.00 93.44 89 GLU A N 1
ATOM 687 C CA . GLU A 1 89 ? 0.849 3.196 -11.341 1.00 93.44 89 GLU A CA 1
ATOM 688 C C . GLU A 1 89 ? -0.009 2.107 -11.987 1.00 93.44 89 GLU A C 1
ATOM 690 O O . GLU A 1 89 ? -0.409 2.198 -13.150 1.00 93.44 89 GLU A O 1
ATOM 695 N N . ILE A 1 90 ? -0.337 1.075 -11.216 1.00 94.38 90 ILE A N 1
ATOM 696 C CA . ILE A 1 90 ? -1.351 0.088 -11.591 1.00 94.38 90 ILE A CA 1
ATOM 697 C C . ILE A 1 90 ? -2.425 0.048 -10.513 1.00 94.38 90 ILE A C 1
ATOM 699 O O . ILE A 1 90 ? -2.132 0.156 -9.323 1.00 94.38 90 ILE A O 1
ATOM 703 N N . LEU A 1 91 ? -3.679 -0.103 -10.923 1.00 95.44 91 LEU A N 1
ATOM 704 C CA . LEU A 1 91 ? -4.781 -0.350 -10.011 1.00 95.44 91 LEU A CA 1
ATOM 705 C C . LEU A 1 91 ? -5.043 -1.846 -9.935 1.00 95.44 91 LEU A C 1
ATOM 707 O O . LEU A 1 91 ? -5.219 -2.524 -10.952 1.00 95.44 91 LEU A O 1
ATOM 711 N N . ILE A 1 92 ? -5.137 -2.341 -8.707 1.00 95.69 92 ILE A N 1
ATOM 712 C CA . ILE A 1 92 ? -5.454 -3.732 -8.417 1.00 95.69 92 ILE A CA 1
ATOM 713 C C . ILE A 1 92 ? -6.767 -3.839 -7.641 1.00 95.69 92 ILE A C 1
ATOM 715 O O . ILE A 1 92 ? -7.056 -3.055 -6.734 1.00 95.69 92 ILE A O 1
ATOM 719 N N . LYS A 1 93 ? -7.566 -4.851 -7.975 1.00 95.62 93 LYS A N 1
ATOM 720 C CA . LYS A 1 93 ? -8.762 -5.245 -7.232 1.00 95.62 93 LYS A CA 1
ATOM 721 C C . LYS A 1 93 ? -8.404 -6.370 -6.273 1.00 95.62 93 LYS A C 1
ATOM 723 O O . LYS A 1 93 ? -8.222 -7.513 -6.696 1.00 95.62 93 LYS A O 1
ATOM 728 N N . THR A 1 94 ? -8.334 -6.043 -4.985 1.00 96.06 94 THR A N 1
ATOM 729 C CA . THR A 1 94 ? -8.110 -7.020 -3.913 1.00 96.06 94 THR A CA 1
ATOM 730 C C . THR A 1 94 ? -9.197 -8.098 -3.929 1.00 96.06 94 THR A C 1
ATOM 732 O O . THR A 1 94 ? -10.387 -7.785 -3.990 1.00 96.06 94 THR A O 1
ATOM 735 N N . LYS A 1 95 ? -8.781 -9.366 -3.898 1.00 96.44 95 LYS A N 1
ATOM 736 C CA . LYS A 1 95 ? -9.651 -10.551 -3.854 1.00 96.44 95 LYS A CA 1
ATOM 737 C C . LYS A 1 95 ? -9.711 -11.149 -2.455 1.00 96.44 95 LYS A C 1
ATOM 739 O O . LYS A 1 95 ? -10.789 -11.518 -2.008 1.00 96.44 95 LYS A O 1
ATOM 744 N N . ALA A 1 96 ? -8.569 -11.201 -1.778 1.00 96.50 96 ALA A N 1
ATOM 745 C CA . ALA A 1 96 ? -8.454 -11.608 -0.386 1.00 96.50 96 ALA A CA 1
ATOM 746 C C . ALA A 1 96 ? -7.280 -10.881 0.280 1.00 96.50 96 ALA A C 1
ATOM 748 O O . ALA A 1 96 ? -6.344 -10.458 -0.404 1.00 96.50 96 ALA A O 1
ATOM 749 N N . CYS A 1 97 ? -7.345 -10.759 1.602 1.00 97.19 97 CYS A N 1
ATOM 750 C CA . CYS A 1 97 ? -6.262 -10.281 2.451 1.00 97.19 97 CYS A CA 1
ATOM 751 C C . CYS A 1 97 ? -6.133 -11.230 3.644 1.00 97.19 97 CYS A C 1
ATOM 753 O O . CYS A 1 97 ? -7.150 -11.559 4.260 1.00 97.19 97 CYS A O 1
ATOM 755 N N . GLY A 1 98 ? -4.915 -11.671 3.944 1.00 95.94 98 GLY A N 1
ATOM 756 C CA . GLY A 1 98 ? -4.596 -12.334 5.205 1.00 95.94 98 GLY A CA 1
ATOM 757 C C . GLY A 1 98 ? -4.690 -11.369 6.389 1.00 95.94 98 GLY A C 1
ATOM 758 O O . GLY A 1 98 ? -4.758 -10.150 6.207 1.00 95.94 98 GLY A O 1
ATOM 759 N N . VAL A 1 99 ? -4.740 -11.930 7.597 1.00 95.19 99 VAL A N 1
ATOM 760 C CA . VAL A 1 99 ? -4.690 -11.182 8.858 1.00 95.19 99 VAL A CA 1
ATOM 761 C C . VAL A 1 99 ? -3.392 -11.560 9.544 1.00 95.19 99 VAL A C 1
ATOM 763 O O . VAL A 1 99 ? -3.256 -12.685 10.033 1.00 95.19 99 VAL A O 1
ATOM 766 N N . CYS A 1 100 ? -2.452 -10.622 9.584 1.00 95.50 100 CYS A N 1
ATOM 767 C CA . CYS A 1 100 ? -1.149 -10.864 10.171 1.00 95.50 100 CYS A CA 1
ATOM 768 C C . CYS A 1 100 ? -1.125 -10.418 11.637 1.00 95.50 100 CYS A C 1
ATOM 770 O O . CYS A 1 100 ? -1.807 -9.474 12.042 1.00 95.50 100 CYS A O 1
ATOM 772 N N . HIS A 1 101 ? -0.287 -11.050 12.459 1.00 96.81 101 HIS A N 1
ATOM 773 C CA . HIS A 1 101 ? -0.116 -10.631 13.855 1.00 96.81 101 HIS A CA 1
ATOM 774 C C . HIS A 1 101 ? 0.467 -9.208 13.964 1.00 96.81 101 HIS A C 1
ATOM 776 O O . HIS A 1 101 ? 0.207 -8.493 14.930 1.00 96.81 101 HIS A O 1
ATOM 782 N N . SER A 1 102 ? 1.222 -8.763 12.958 1.00 95.25 102 SER A N 1
ATOM 783 C CA . SER A 1 102 ? 1.745 -7.395 12.875 1.00 95.25 102 SER A CA 1
ATOM 784 C C . SER A 1 102 ? 0.637 -6.345 12.751 1.00 95.25 102 SER A C 1
ATOM 786 O O . SER A 1 102 ? 0.763 -5.282 13.361 1.00 95.25 102 SER A O 1
ATOM 788 N N . ASP A 1 103 ? -0.477 -6.649 12.074 1.00 95.12 103 ASP A N 1
ATOM 789 C CA . ASP A 1 103 ? -1.645 -5.757 12.030 1.00 95.12 103 ASP A CA 1
ATOM 790 C C . ASP A 1 103 ? -2.206 -5.552 13.449 1.00 95.12 103 ASP A C 1
ATOM 792 O O . ASP A 1 103 ? -2.535 -4.434 13.849 1.00 95.12 103 ASP A O 1
ATOM 796 N N . LEU A 1 104 ? -2.233 -6.618 14.261 1.00 95.69 104 LEU A N 1
ATOM 797 C CA . LEU A 1 104 ? -2.664 -6.551 15.659 1.00 95.69 104 LEU A CA 1
ATOM 798 C C . LEU A 1 104 ? -1.704 -5.723 16.526 1.00 95.69 104 LEU A C 1
ATOM 800 O O . LEU A 1 104 ? -2.166 -4.935 17.351 1.00 95.69 104 LEU A O 1
ATOM 804 N N . HIS A 1 105 ? -0.388 -5.863 16.345 1.00 96.81 105 HIS A N 1
ATOM 805 C CA . HIS A 1 105 ? 0.602 -5.037 17.049 1.00 96.81 105 HIS A CA 1
ATOM 806 C C . HIS A 1 105 ? 0.435 -3.542 16.729 1.00 96.81 105 HIS A C 1
ATOM 808 O O . HIS A 1 105 ? 0.508 -2.704 17.632 1.00 96.81 105 HIS A O 1
ATOM 814 N N . VAL A 1 106 ? 0.147 -3.199 15.467 1.00 95.56 106 VAL A N 1
ATOM 815 C CA . VAL A 1 106 ? -0.202 -1.826 15.067 1.00 95.56 106 VAL A CA 1
ATOM 816 C C . VAL A 1 106 ? -1.487 -1.378 15.760 1.00 95.56 106 VAL A C 1
ATOM 818 O O . VAL A 1 106 ? -1.499 -0.334 16.409 1.00 95.56 106 VAL A O 1
ATOM 821 N N . MET A 1 107 ? -2.548 -2.191 15.711 1.00 96.19 107 MET A N 1
ATOM 822 C CA . MET A 1 107 ? -3.829 -1.870 16.349 1.00 96.19 107 MET A CA 1
ATOM 823 C C . MET A 1 107 ? -3.719 -1.685 17.867 1.00 96.19 107 MET A C 1
ATOM 825 O O . MET A 1 107 ? -4.450 -0.878 18.433 1.00 96.19 107 MET A O 1
ATOM 829 N N . LYS A 1 108 ? -2.812 -2.391 18.548 1.00 96.69 108 LYS A N 1
ATOM 830 C CA . LYS A 1 108 ? -2.554 -2.219 19.989 1.00 96.69 108 LYS A CA 1
ATOM 831 C C . LYS A 1 108 ? -1.687 -0.996 20.317 1.00 96.69 108 LYS A C 1
ATOM 833 O O . LYS A 1 108 ? -1.627 -0.601 21.483 1.00 96.69 108 LYS A O 1
ATOM 838 N N . GLY A 1 109 ? -1.051 -0.386 19.315 1.00 95.75 109 GLY A N 1
ATOM 839 C CA . GLY A 1 109 ? -0.098 0.714 19.480 1.00 95.75 109 GLY A CA 1
ATOM 840 C C . GLY A 1 109 ? 1.303 0.265 19.905 1.00 95.75 109 GLY A C 1
ATOM 841 O O . GLY A 1 109 ? 2.079 1.080 20.389 1.00 95.75 109 GLY A O 1
ATOM 842 N N . GLU A 1 110 ? 1.626 -1.019 19.749 1.00 97.06 110 GLU A N 1
ATOM 843 C CA . GLU A 1 110 ? 2.939 -1.591 20.086 1.00 97.06 110 GLU A CA 1
ATOM 844 C C . GLU A 1 110 ? 3.963 -1.327 18.974 1.00 97.06 110 GLU A C 1
ATOM 846 O O . GLU A 1 110 ? 5.161 -1.215 19.226 1.00 97.06 110 GLU A O 1
ATOM 851 N N . ILE A 1 111 ? 3.477 -1.174 17.740 1.00 93.75 111 ILE A N 1
ATOM 852 C CA . ILE A 1 111 ? 4.261 -0.767 16.579 1.00 93.75 111 ILE A CA 1
ATOM 853 C C . ILE A 1 111 ? 3.717 0.580 16.082 1.00 93.75 111 ILE A C 1
ATOM 855 O O . ILE A 1 111 ? 2.570 0.634 15.630 1.00 93.75 111 ILE A O 1
ATOM 859 N N . PRO A 1 112 ? 4.516 1.666 16.102 1.00 92.31 112 PRO A N 1
ATOM 860 C CA . PRO A 1 112 ? 4.102 2.944 15.534 1.00 92.31 112 PRO A CA 1
ATOM 861 C C . PRO A 1 112 ? 3.813 2.790 14.043 1.00 92.31 112 PRO A C 1
ATOM 863 O O . PRO A 1 112 ? 4.640 2.248 13.304 1.00 92.31 112 PRO A O 1
ATOM 866 N N . PHE A 1 113 ? 2.664 3.277 13.586 1.00 92.75 113 PHE A N 1
ATOM 867 C CA . PHE A 1 113 ? 2.258 3.253 12.183 1.00 92.75 113 PHE A CA 1
ATOM 868 C C . PHE A 1 113 ? 1.487 4.529 11.857 1.00 92.75 113 PHE A C 1
ATOM 870 O O . PHE A 1 113 ? 0.804 5.069 12.726 1.00 92.75 113 PHE A O 1
ATOM 877 N N . SER A 1 114 ? 1.615 5.018 10.623 1.00 92.44 114 SER A N 1
ATOM 878 C CA . SER A 1 114 ? 0.888 6.209 10.186 1.00 92.44 114 SER A CA 1
ATOM 879 C C . SER A 1 114 ? -0.616 5.941 10.221 1.00 92.44 114 SER A C 1
ATOM 881 O O . SER A 1 114 ? -1.079 4.956 9.647 1.00 92.44 114 SER A O 1
ATOM 883 N N . SER A 1 115 ? -1.368 6.783 10.927 1.00 92.94 115 SER A N 1
ATOM 884 C CA . SER A 1 115 ? -2.821 6.684 11.017 1.00 92.94 115 SER A CA 1
ATOM 885 C C . SER A 1 115 ? -3.478 8.050 10.761 1.00 92.94 115 SER A C 1
ATOM 887 O O . SER A 1 115 ? -2.881 9.082 11.084 1.00 92.94 115 SER A O 1
ATOM 889 N N . PRO A 1 116 ? -4.693 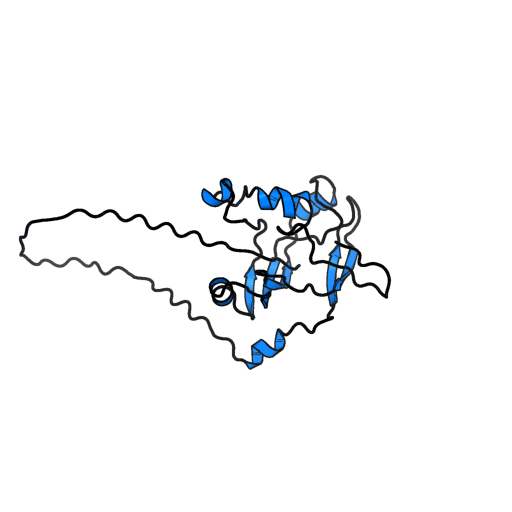8.093 10.179 1.00 94.06 116 PRO A N 1
ATOM 890 C CA . PRO A 1 116 ? -5.509 6.948 9.770 1.00 94.06 116 PRO A CA 1
ATOM 891 C C . PRO A 1 116 ? -4.915 6.186 8.571 1.00 94.06 116 PRO A C 1
ATOM 893 O O . PRO A 1 116 ? -4.179 6.770 7.792 1.00 94.06 116 PRO A O 1
ATOM 896 N N . CYS A 1 117 ? -5.209 4.890 8.437 1.00 94.69 117 CYS A N 1
ATOM 897 C CA . CYS A 1 117 ? -4.800 4.080 7.284 1.00 94.69 117 CYS A CA 1
ATOM 898 C C . CYS A 1 117 ? -5.780 2.921 7.023 1.00 94.69 117 CYS A C 1
ATOM 900 O O . CYS A 1 117 ? -6.609 2.583 7.872 1.00 94.69 117 CYS A O 1
ATOM 902 N N . VAL A 1 118 ? -5.691 2.286 5.850 1.00 95.06 118 VAL A N 1
ATOM 903 C CA . VAL A 1 118 ? -6.374 1.007 5.579 1.00 95.06 118 VAL A CA 1
ATOM 904 C C . VAL A 1 118 ? -5.433 -0.138 5.939 1.00 95.06 118 VAL A C 1
ATOM 906 O O . VAL A 1 118 ? -4.347 -0.233 5.375 1.00 95.06 118 VAL A O 1
ATOM 909 N N . ASN A 1 119 ? -5.860 -0.997 6.863 1.00 92.31 119 ASN A N 1
ATOM 910 C CA . ASN A 1 119 ? -5.016 -2.054 7.424 1.00 92.31 119 ASN A CA 1
ATOM 911 C C . ASN A 1 119 ? -4.994 -3.326 6.564 1.00 92.31 119 ASN A C 1
ATOM 913 O O . ASN A 1 119 ? -5.984 -3.629 5.896 1.00 92.31 119 ASN A O 1
ATOM 917 N N . GLY A 1 120 ? -3.902 -4.090 6.666 1.00 92.69 120 GLY A N 1
ATOM 918 C CA . GLY A 1 120 ? -3.667 -5.365 5.982 1.00 92.69 120 GLY A CA 1
ATOM 919 C C . GLY A 1 120 ? -2.626 -5.278 4.861 1.00 92.69 120 GLY A C 1
ATOM 920 O O . GLY A 1 120 ? -2.562 -4.308 4.108 1.00 92.69 120 GLY A O 1
ATOM 921 N N . HIS A 1 121 ? -1.785 -6.305 4.757 1.00 95.06 121 HIS A N 1
ATOM 922 C CA . HIS A 1 121 ? -0.637 -6.309 3.840 1.00 95.06 121 HIS A CA 1
ATOM 923 C C . HIS A 1 121 ? -0.342 -7.671 3.193 1.00 95.06 12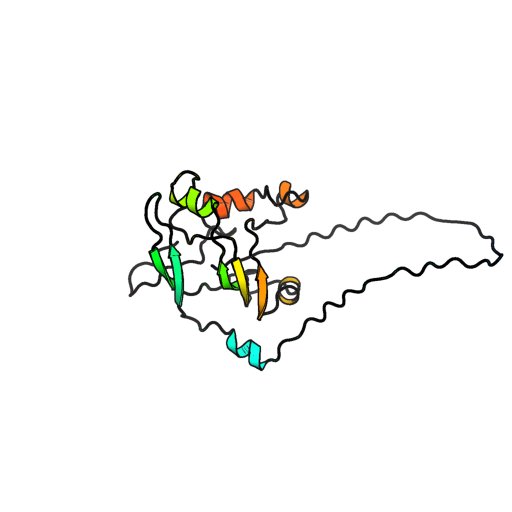1 HIS A C 1
ATOM 925 O O . HIS A 1 121 ? 0.657 -7.833 2.498 1.00 95.06 121 HIS A O 1
ATOM 931 N N . GLU A 1 122 ? -1.235 -8.644 3.364 1.00 96.50 122 GLU A N 1
ATOM 932 C CA . GLU A 1 122 ? -1.112 -9.992 2.800 1.00 96.50 122 GLU A CA 1
ATOM 933 C C . GLU A 1 122 ? -2.156 -10.193 1.694 1.00 96.50 122 GLU A C 1
ATOM 935 O O . GLU A 1 122 ? -3.104 -10.968 1.833 1.00 96.50 122 GLU A O 1
ATOM 940 N N . ILE A 1 123 ? -2.045 -9.428 0.603 1.00 96.25 123 ILE A N 1
ATOM 941 C CA . ILE A 1 123 ? -3.110 -9.337 -0.407 1.00 96.25 123 ILE A CA 1
ATOM 942 C C . ILE A 1 123 ? -2.882 -10.234 -1.626 1.00 96.25 123 ILE A C 1
ATOM 944 O O . ILE A 1 123 ? -1.802 -10.274 -2.214 1.00 96.25 123 ILE A O 1
ATOM 948 N N . THR A 1 124 ? -3.964 -10.853 -2.098 1.00 97.50 124 THR A N 1
ATOM 949 C CA . THR A 1 124 ? -4.069 -11.392 -3.463 1.00 97.50 124 THR A CA 1
ATOM 950 C C . THR A 1 124 ? -5.049 -10.543 -4.251 1.00 97.50 124 THR A C 1
ATOM 952 O O . THR A 1 124 ? -6.097 -10.133 -3.740 1.00 97.50 124 THR A O 1
ATOM 955 N N . SER A 1 125 ? -4.700 -10.223 -5.491 1.00 97.12 125 SER A N 1
ATOM 956 C CA . SER A 1 125 ? -5.432 -9.240 -6.282 1.00 97.12 125 SER A CA 1
ATOM 957 C C . SER A 1 125 ? -5.413 -9.565 -7.767 1.00 97.12 125 SER A C 1
ATOM 959 O O . SER A 1 125 ? -4.775 -10.511 -8.226 1.00 97.12 125 SER A O 1
ATOM 961 N N . GLU A 1 126 ? -6.135 -8.750 -8.519 1.00 97.25 126 GLU A N 1
ATOM 962 C CA . GLU A 1 126 ? -6.172 -8.784 -9.971 1.00 97.25 126 GLU A CA 1
ATOM 963 C C . GLU A 1 126 ? -5.937 -7.385 -10.536 1.00 97.25 126 GLU A C 1
ATOM 965 O O . GLU A 1 126 ? -6.482 -6.422 -9.997 1.00 97.25 126 GLU A O 1
ATOM 970 N N . VAL A 1 127 ? -5.140 -7.262 -11.595 1.00 97.06 127 VAL A N 1
ATOM 971 C CA . VAL A 1 127 ? -4.888 -5.976 -12.266 1.00 97.06 127 VAL A CA 1
ATOM 972 C C . VAL A 1 127 ? -6.142 -5.533 -13.010 1.00 97.06 127 VAL A C 1
ATOM 974 O O . VAL A 1 127 ? -6.690 -6.305 -13.796 1.00 97.06 127 VAL A O 1
ATOM 977 N N . VAL A 1 128 ? -6.598 -4.301 -12.779 1.00 96.00 128 VAL A N 1
ATOM 978 C CA . VAL A 1 128 ? -7.844 -3.784 -13.376 1.00 96.00 128 VAL A CA 1
ATOM 979 C C . VAL A 1 128 ? -7.662 -2.522 -14.213 1.00 96.00 128 VAL A C 1
ATOM 981 O O . VAL A 1 128 ? -8.458 -2.291 -15.114 1.00 96.00 128 VAL A O 1
ATOM 984 N N . GLU A 1 129 ? -6.622 -1.726 -13.966 1.00 95.38 129 GLU A N 1
ATOM 985 C CA . GLU A 1 129 ? -6.345 -0.513 -14.744 1.00 95.38 129 GLU A CA 1
ATOM 986 C C . GLU A 1 129 ? -4.845 -0.206 -14.713 1.00 95.38 129 GLU A C 1
ATOM 988 O O . GLU A 1 129 ? -4.193 -0.370 -13.679 1.00 95.38 129 GLU A O 1
ATOM 993 N N . HIS A 1 130 ? -4.299 0.257 -15.835 1.00 96.06 130 HIS A N 1
ATOM 994 C CA . HIS A 1 130 ? -2.971 0.864 -15.894 1.00 96.06 130 HIS A CA 1
ATOM 995 C C . HIS A 1 130 ? -3.114 2.379 -15.860 1.00 96.06 130 HIS A C 1
ATOM 997 O O . HIS A 1 130 ? -3.999 2.941 -16.508 1.00 96.06 130 HIS A O 1
ATOM 1003 N N . GLY A 1 131 ? -2.240 3.035 -15.110 1.00 95.06 131 GLY A N 1
ATOM 1004 C CA . GLY A 1 131 ? -2.135 4.480 -15.118 1.00 95.06 131 GLY A CA 1
ATOM 1005 C C . GLY A 1 131 ? -1.661 5.035 -16.466 1.00 95.06 131 GLY A C 1
ATOM 1006 O O . GLY A 1 131 ? -1.199 4.298 -17.343 1.00 95.06 131 GLY A O 1
ATOM 1007 N N . PRO A 1 132 ? -1.760 6.358 -16.664 1.00 95.06 132 PRO A N 1
ATOM 1008 C CA . PRO A 1 132 ? -1.201 7.001 -17.846 1.00 95.06 132 PRO A CA 1
ATOM 1009 C C . PRO A 1 132 ? 0.306 6.743 -17.961 1.00 95.06 132 PRO A C 1
ATOM 1011 O O . PRO A 1 132 ? 1.008 6.690 -16.958 1.00 95.06 132 PRO A O 1
ATOM 1014 N N . LEU A 1 133 ? 0.828 6.637 -19.184 1.00 94.50 133 LEU A N 1
ATOM 1015 C CA . LEU A 1 133 ? 2.270 6.495 -19.439 1.00 94.50 133 LEU A CA 1
ATOM 1016 C C . LEU A 1 133 ? 2.947 5.312 -18.713 1.00 94.50 133 LEU A C 1
ATOM 1018 O O . LEU A 1 133 ? 4.165 5.328 -18.569 1.00 94.50 133 LEU A O 1
ATOM 1022 N N . THR A 1 134 ? 2.192 4.298 -18.271 1.00 94.44 134 THR A N 1
ATOM 1023 C CA . THR A 1 134 ? 2.778 3.077 -17.710 1.00 94.44 134 THR A CA 1
ATOM 1024 C C . THR A 1 134 ? 3.674 2.404 -18.746 1.00 94.44 134 THR A C 1
ATOM 1026 O O . THR A 1 134 ? 3.239 2.137 -19.868 1.00 94.44 134 THR A O 1
ATOM 1029 N N . ASP A 1 135 ? 4.920 2.124 -18.359 1.00 94.00 135 ASP A N 1
ATOM 1030 C CA . ASP A 1 135 ? 5.914 1.480 -19.221 1.00 94.00 135 ASP A CA 1
ATOM 1031 C C . ASP A 1 135 ? 5.365 0.193 -19.869 1.00 94.00 135 ASP A C 1
ATOM 1033 O O . ASP A 1 135 ? 4.726 -0.648 -19.228 1.00 94.00 135 ASP A O 1
ATOM 1037 N N . HIS A 1 136 ? 5.636 0.015 -21.161 1.00 94.50 136 HIS A N 1
ATOM 1038 C CA . HIS A 1 136 ? 5.147 -1.125 -21.929 1.00 94.50 136 HIS A CA 1
ATOM 1039 C C . HIS A 1 136 ? 5.619 -2.479 -21.369 1.00 94.50 136 HIS A C 1
ATOM 1041 O O . HIS A 1 136 ? 4.863 -3.452 -21.393 1.00 94.50 136 HIS A O 1
ATOM 1047 N N . LYS A 1 137 ? 6.831 -2.557 -20.807 1.00 94.81 137 LYS A N 1
ATOM 1048 C CA . LYS A 1 137 ? 7.346 -3.752 -20.120 1.00 94.81 137 LYS A CA 1
ATOM 1049 C C . LYS A 1 137 ? 6.504 -4.079 -18.884 1.00 94.81 137 LYS A C 1
ATOM 1051 O O . LYS A 1 137 ? 6.246 -5.253 -18.619 1.00 94.81 137 LYS A O 1
ATOM 1056 N N . ILE A 1 138 ? 6.031 -3.066 -18.149 1.00 93.06 138 ILE A N 1
ATOM 1057 C CA . ILE A 1 138 ? 5.128 -3.253 -16.999 1.00 93.06 138 ILE A CA 1
ATOM 1058 C C . ILE A 1 138 ? 3.774 -3.778 -17.481 1.00 93.06 138 ILE A C 1
ATOM 1060 O O . ILE A 1 138 ? 3.272 -4.748 -16.915 1.00 93.06 138 ILE A O 1
ATOM 1064 N N . ILE A 1 139 ? 3.212 -3.206 -18.550 1.00 95.69 139 ILE A N 1
ATOM 1065 C CA . ILE A 1 139 ? 1.938 -3.664 -19.135 1.00 95.69 139 ILE A CA 1
ATOM 1066 C C . ILE A 1 139 ? 2.038 -5.124 -19.596 1.00 95.69 139 ILE A C 1
ATOM 1068 O O . ILE A 1 139 ? 1.138 -5.920 -19.327 1.00 95.69 139 ILE A O 1
ATOM 1072 N N . GLN A 1 140 ? 3.140 -5.498 -20.250 1.00 96.00 140 GLN A N 1
ATOM 1073 C CA . GLN A 1 140 ? 3.389 -6.879 -20.666 1.00 96.00 140 GLN A CA 1
ATOM 1074 C C . GLN A 1 140 ? 3.529 -7.824 -19.472 1.00 96.00 140 GLN A C 1
ATOM 1076 O O . GLN A 1 140 ? 2.952 -8.910 -19.482 1.00 96.00 140 GLN A O 1
ATOM 1081 N N . ARG A 1 141 ? 4.268 -7.417 -18.432 1.00 95.12 141 ARG A N 1
ATOM 1082 C CA . ARG A 1 141 ? 4.461 -8.225 -17.221 1.00 95.12 141 ARG A CA 1
ATOM 1083 C C . ARG A 1 141 ? 3.152 -8.411 -16.451 1.00 95.12 141 ARG A C 1
ATOM 1085 O O . ARG A 1 141 ? 2.888 -9.514 -15.976 1.00 95.12 141 ARG A O 1
ATOM 1092 N N . PHE A 1 142 ? 2.327 -7.368 -16.383 1.00 96.12 142 PHE A N 1
ATOM 1093 C CA . PHE A 1 142 ? 1.097 -7.297 -15.596 1.00 96.12 142 PHE A CA 1
ATOM 1094 C C . PHE A 1 142 ? -0.101 -6.854 -16.452 1.00 96.12 142 PHE A C 1
ATOM 1096 O O . PHE A 1 142 ? -0.614 -5.747 -16.268 1.00 96.12 142 PHE A O 1
ATOM 1103 N N . PRO A 1 143 ? -0.582 -7.687 -17.390 1.00 96.44 143 PRO A N 1
ATOM 1104 C CA . PRO A 1 143 ? -1.737 -7.337 -18.207 1.00 96.44 143 PRO A CA 1
ATOM 1105 C C . PRO A 1 143 ? -3.006 -7.241 -17.347 1.00 96.44 143 PRO A C 1
ATOM 1107 O O . PRO A 1 143 ? -3.106 -7.881 -16.296 1.00 96.44 143 PRO A O 1
ATOM 1110 N N . ILE A 1 144 ? -4.002 -6.477 -17.802 1.00 96.62 144 ILE A N 1
ATOM 1111 C CA . ILE A 1 144 ? -5.321 -6.420 -17.149 1.00 96.62 144 ILE A CA 1
ATOM 1112 C C . ILE A 1 144 ? -5.906 -7.840 -17.053 1.00 96.62 144 ILE A C 1
ATOM 1114 O O . ILE A 1 144 ? -5.829 -8.622 -18.002 1.00 96.62 144 ILE A O 1
ATOM 1118 N N . GLY A 1 145 ? -6.454 -8.185 -15.886 1.00 96.00 145 GLY A N 1
ATOM 1119 C CA . GLY A 1 145 ? -6.944 -9.524 -15.547 1.00 96.00 145 GLY A CA 1
ATOM 1120 C C . GLY A 1 145 ? -5.871 -10.478 -15.003 1.00 96.00 145 GLY A C 1
ATOM 1121 O O . GLY A 1 145 ? -6.183 -11.598 -14.596 1.00 96.00 145 GLY A O 1
ATOM 1122 N N . SER A 1 146 ? -4.595 -10.074 -14.965 1.00 97.00 146 SER A N 1
ATOM 1123 C CA . SER A 1 146 ? -3.551 -10.888 -14.329 1.00 97.00 146 SER A CA 1
ATOM 1124 C C . SER A 1 146 ? -3.720 -10.928 -12.811 1.00 97.00 146 SER A C 1
ATOM 1126 O O . SER A 1 146 ? -4.059 -9.930 -12.173 1.00 97.00 146 SER A O 1
ATOM 1128 N N . ARG A 1 147 ? -3.476 -12.105 -12.223 1.00 97.69 147 ARG A N 1
ATOM 1129 C CA . ARG A 1 147 ? -3.458 -12.296 -10.769 1.00 97.69 147 ARG A CA 1
ATOM 1130 C C . ARG A 1 147 ? -2.097 -11.902 -10.221 1.00 97.69 147 ARG A C 1
ATOM 1132 O O . ARG A 1 147 ? -1.075 -12.327 -10.752 1.00 97.69 147 ARG A O 1
ATOM 1139 N N . VAL A 1 148 ? -2.105 -11.139 -9.139 1.00 96.88 148 VAL A N 1
ATOM 1140 C CA . VAL A 1 148 ? -0.901 -10.636 -8.477 1.00 96.88 148 VAL A CA 1
ATOM 1141 C C . VAL A 1 148 ? -1.000 -10.833 -6.969 1.00 96.88 148 VAL A C 1
ATOM 1143 O O . VAL A 1 148 ? -2.096 -10.884 -6.404 1.00 96.88 148 VAL A O 1
ATOM 1146 N N . VAL A 1 149 ? 0.154 -10.936 -6.320 1.00 96.25 149 VAL A N 1
ATOM 1147 C CA . VAL A 1 149 ? 0.292 -10.930 -4.860 1.00 96.25 149 VAL A CA 1
ATOM 1148 C C . VAL A 1 149 ? 0.986 -9.631 -4.477 1.00 96.25 149 VAL A C 1
ATOM 1150 O O . VAL A 1 149 ? 1.936 -9.225 -5.146 1.00 96.25 149 VAL A O 1
ATOM 1153 N N . GLY A 1 150 ? 0.486 -8.959 -3.443 1.00 90.81 150 GLY A N 1
ATOM 1154 C CA . GLY A 1 150 ? 1.140 -7.773 -2.902 1.00 90.81 150 GLY A CA 1
ATOM 1155 C C . GLY A 1 150 ? 2.355 -8.177 -2.079 1.00 90.81 150 GLY A C 1
ATOM 1156 O O . GLY A 1 150 ? 2.237 -8.996 -1.172 1.00 90.81 150 GLY A O 1
ATOM 1157 N N . ALA A 1 151 ? 3.511 -7.600 -2.392 1.00 89.31 151 ALA A N 1
ATOM 1158 C CA . ALA A 1 151 ? 4.650 -7.652 -1.492 1.00 89.31 151 ALA A CA 1
ATOM 1159 C C . ALA A 1 151 ? 4.401 -6.689 -0.320 1.00 89.31 151 ALA A C 1
ATOM 1161 O O . ALA A 1 151 ? 3.922 -5.574 -0.533 1.00 89.31 151 ALA A O 1
ATOM 1162 N N . PHE A 1 152 ? 4.719 -7.120 0.905 1.00 87.56 152 PHE A N 1
ATOM 1163 C CA . PHE A 1 152 ? 4.622 -6.265 2.094 1.00 87.56 152 PHE A CA 1
ATOM 1164 C C . PHE A 1 152 ? 5.493 -5.010 1.944 1.00 87.56 152 PHE A C 1
ATOM 1166 O O . P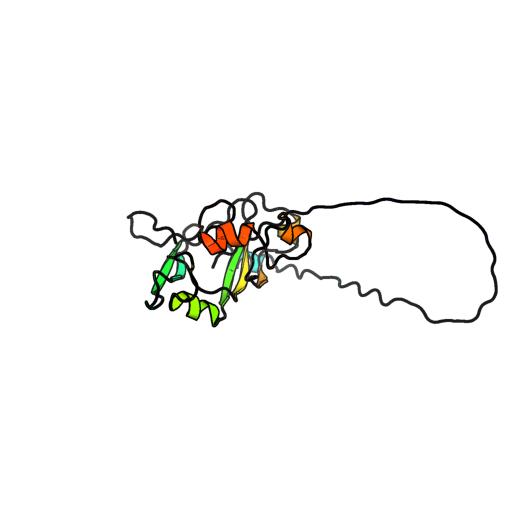HE A 1 152 ? 5.035 -3.893 2.184 1.00 87.56 152 PHE A O 1
ATOM 1173 N N . ILE A 1 153 ? 6.735 -5.207 1.500 1.00 93.94 153 ILE A N 1
ATOM 1174 C CA . ILE A 1 153 ? 7.641 -4.130 1.121 1.00 93.94 153 ILE A CA 1
ATOM 1175 C C . ILE A 1 153 ? 7.424 -3.824 -0.358 1.00 93.94 153 ILE A C 1
ATOM 1177 O O . ILE A 1 153 ? 7.462 -4.722 -1.197 1.00 93.94 153 ILE A O 1
ATOM 1181 N N . MET A 1 154 ? 7.223 -2.548 -0.679 1.00 92.56 154 MET A N 1
ATOM 1182 C CA . MET A 1 154 ? 7.338 -2.049 -2.048 1.00 92.56 154 MET A CA 1
ATOM 1183 C C . MET A 1 154 ? 8.763 -1.524 -2.204 1.00 92.56 154 MET A C 1
ATOM 1185 O O . MET A 1 154 ? 9.062 -0.499 -1.597 1.00 92.56 154 MET A O 1
ATOM 1189 N N . PRO A 1 155 ? 9.666 -2.220 -2.912 1.00 94.19 155 PRO A N 1
ATOM 1190 C CA . PRO A 1 155 ? 11.034 -1.752 -3.073 1.00 94.19 155 PRO A CA 1
ATOM 1191 C C . PRO A 1 155 ? 11.138 -0.725 -4.200 1.00 94.19 155 PRO A C 1
ATOM 1193 O O . PRO A 1 155 ? 10.573 -0.916 -5.276 1.00 94.19 155 PRO A O 1
ATOM 1196 N N . CYS A 1 156 ? 11.892 0.354 -3.977 1.00 94.38 156 CYS A N 1
ATOM 1197 C CA . CYS A 1 156 ? 12.068 1.403 -4.986 1.00 94.38 156 CYS A CA 1
ATOM 1198 C C . CYS A 1 156 ? 12.980 0.976 -6.145 1.00 94.38 156 CYS A C 1
ATOM 1200 O O . CYS A 1 156 ? 12.942 1.571 -7.218 1.00 94.38 156 CYS A O 1
ATOM 1202 N N . GLY A 1 157 ? 13.813 -0.048 -5.933 1.00 94.12 157 GLY A N 1
ATOM 1203 C CA . GLY A 1 157 ? 14.751 -0.563 -6.931 1.00 94.12 157 GLY A CA 1
ATOM 1204 C C . GLY A 1 157 ? 16.011 0.288 -7.122 1.00 94.12 157 GLY A C 1
ATOM 1205 O O . GLY A 1 157 ? 16.920 -0.153 -7.813 1.00 94.12 157 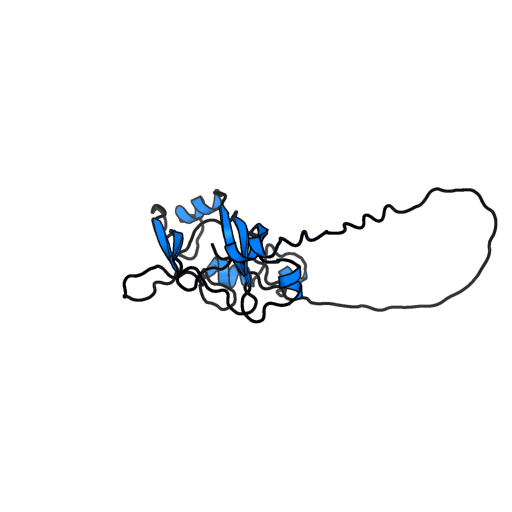GLY A O 1
ATOM 1206 N N . THR A 1 158 ? 16.100 1.472 -6.505 1.00 95.94 158 THR A N 1
ATOM 1207 C CA . THR A 1 158 ? 17.170 2.448 -6.783 1.00 95.94 158 THR A CA 1
ATOM 1208 C C . THR A 1 158 ? 18.005 2.862 -5.571 1.00 95.94 158 THR A C 1
ATOM 1210 O O . THR A 1 158 ? 19.107 3.373 -5.761 1.00 95.94 158 THR A O 1
ATOM 1213 N N . CYS A 1 159 ? 17.533 2.668 -4.333 1.00 97.19 159 CYS A N 1
ATOM 1214 C CA . CYS A 1 159 ? 18.323 3.005 -3.140 1.00 97.19 159 CYS A CA 1
ATOM 1215 C C . CYS A 1 159 ? 19.498 2.030 -2.932 1.00 97.19 159 CYS A C 1
ATOM 1217 O O . CYS A 1 159 ? 19.523 0.937 -3.502 1.00 97.19 159 CYS A O 1
ATOM 1219 N N . SER A 1 160 ? 20.462 2.400 -2.078 1.00 97.88 160 SER A N 1
ATOM 1220 C CA . SER A 1 160 ? 21.694 1.620 -1.842 1.00 97.88 160 SER A CA 1
ATOM 1221 C C . SER A 1 160 ? 21.419 0.171 -1.420 1.00 97.88 160 SER A C 1
ATOM 1223 O O . SER A 1 160 ? 22.126 -0.745 -1.842 1.00 97.88 160 SER A O 1
ATOM 1225 N N . TYR A 1 161 ? 20.368 -0.054 -0.627 1.00 98.19 161 TYR A N 1
ATOM 1226 C CA . TYR A 1 161 ? 19.945 -1.393 -0.218 1.00 98.19 161 TYR A CA 1
ATOM 1227 C C . TYR A 1 161 ? 19.306 -2.178 -1.368 1.00 98.19 161 TYR A C 1
ATOM 1229 O O . TYR A 1 161 ? 19.717 -3.306 -1.636 1.00 98.19 161 TYR A O 1
ATOM 1237 N N . CYS A 1 162 ? 18.381 -1.564 -2.115 1.00 97.31 162 CYS A N 1
ATOM 1238 C CA . CYS A 1 162 ? 17.757 -2.196 -3.282 1.00 97.31 162 CYS A CA 1
ATOM 1239 C C . CYS A 1 162 ? 18.794 -2.576 -4.350 1.00 97.31 162 CYS A C 1
ATOM 1241 O O . CYS A 1 162 ? 18.759 -3.690 -4.863 1.00 97.31 162 CYS A O 1
ATOM 1243 N N . ALA A 1 163 ? 19.761 -1.698 -4.630 1.00 97.19 163 ALA A N 1
ATOM 1244 C CA . ALA A 1 163 ? 20.825 -1.950 -5.604 1.00 97.19 163 ALA A CA 1
ATOM 1245 C C . ALA A 1 163 ? 21.725 -3.144 -5.228 1.00 97.19 163 ALA A C 1
ATOM 1247 O O . ALA A 1 163 ? 22.341 -3.755 -6.098 1.00 97.19 163 ALA A O 1
ATOM 1248 N N . LYS A 1 164 ? 21.792 -3.492 -3.937 1.00 97.88 164 LYS A N 1
ATOM 1249 C CA . LYS A 1 164 ? 22.541 -4.645 -3.411 1.00 97.88 164 LYS A CA 1
ATOM 1250 C C . LYS A 1 164 ? 21.681 -5.904 -3.242 1.00 97.88 164 LYS A C 1
ATOM 1252 O O . LYS A 1 164 ? 22.193 -6.914 -2.772 1.00 97.88 164 LYS A O 1
ATOM 1257 N N . GLY A 1 165 ? 20.396 -5.855 -3.600 1.00 96.19 165 GLY A N 1
ATOM 1258 C CA . GLY A 1 165 ? 19.457 -6.963 -3.404 1.00 96.19 165 GLY A CA 1
ATOM 1259 C C . GLY A 1 165 ? 18.930 -7.111 -1.971 1.00 96.19 165 GLY A C 1
ATOM 1260 O O . GLY A 1 165 ? 18.374 -8.153 -1.647 1.00 96.19 165 GLY A O 1
ATOM 1261 N N . HIS A 1 166 ? 19.094 -6.090 -1.125 1.00 97.12 166 HIS A N 1
ATOM 1262 C CA . HIS A 1 166 ? 18.531 -6.017 0.231 1.00 97.12 166 HIS A CA 1
ATOM 1263 C C . HIS A 1 166 ? 17.245 -5.187 0.218 1.00 97.12 166 HIS A C 1
ATOM 1265 O O . HIS A 1 166 ? 17.150 -4.110 0.809 1.00 97.12 166 HIS A O 1
ATOM 1271 N N . ASP A 1 167 ? 16.275 -5.625 -0.573 1.00 95.00 167 ASP A N 1
ATOM 1272 C CA . ASP A 1 167 ? 15.044 -4.882 -0.822 1.00 95.00 167 ASP A CA 1
ATOM 1273 C C . ASP A 1 167 ? 14.121 -4.805 0.411 1.00 95.00 167 ASP A C 1
ATOM 1275 O O . ASP A 1 167 ? 13.364 -3.843 0.553 1.00 95.00 167 ASP A O 1
ATOM 1279 N N . ASP A 1 168 ? 14.285 -5.722 1.364 1.00 95.81 168 ASP A N 1
ATOM 1280 C CA . ASP A 1 168 ? 13.700 -5.712 2.708 1.00 95.81 168 ASP A CA 1
ATOM 1281 C C . ASP A 1 168 ? 14.114 -4.497 3.560 1.00 95.81 168 ASP A C 1
ATOM 1283 O O . ASP A 1 168 ? 13.386 -4.106 4.474 1.00 95.81 168 ASP A O 1
ATOM 1287 N N . LEU A 1 169 ? 15.237 -3.856 3.219 1.00 96.88 169 LEU A N 1
ATOM 1288 C CA . LEU A 1 169 ? 15.781 -2.659 3.871 1.00 96.88 169 LEU A CA 1
ATOM 1289 C C . LEU A 1 169 ? 15.581 -1.382 3.034 1.00 96.88 169 LEU A C 1
ATOM 1291 O O . LEU A 1 169 ? 16.314 -0.404 3.186 1.00 96.88 169 LEU A O 1
ATOM 1295 N N . CYS A 1 170 ? 14.603 -1.368 2.124 1.00 97.94 170 CYS A N 1
ATOM 1296 C CA . CYS A 1 170 ? 14.362 -0.239 1.226 1.00 97.94 170 CYS A CA 1
ATOM 1297 C C . CYS A 1 170 ? 14.102 1.091 1.969 1.00 97.94 170 CYS A C 1
ATOM 1299 O O . CYS A 1 170 ? 13.039 1.303 2.553 1.00 97.94 170 CYS A O 1
ATOM 1301 N N . GLU A 1 171 ? 15.043 2.032 1.859 1.00 97.56 171 GLU A N 1
ATOM 1302 C CA . GLU A 1 171 ? 14.962 3.373 2.465 1.00 97.56 171 GLU A CA 1
ATOM 1303 C C . GLU A 1 171 ? 13.673 4.127 2.104 1.00 97.56 171 GLU A C 1
ATOM 1305 O O . GLU A 1 171 ? 12.970 4.610 2.993 1.00 97.56 171 GLU A O 1
ATOM 1310 N N . ASP A 1 172 ? 13.315 4.179 0.818 1.00 96.44 172 ASP A N 1
ATOM 1311 C CA . ASP A 1 172 ? 12.132 4.916 0.361 1.00 96.44 172 ASP A CA 1
ATOM 1312 C C . ASP A 1 172 ? 10.832 4.287 0.866 1.00 96.44 172 ASP A C 1
ATOM 1314 O O . ASP A 1 172 ? 9.878 4.991 1.208 1.00 96.44 172 ASP A O 1
ATOM 1318 N N . PHE A 1 173 ? 10.772 2.955 0.961 1.00 96.19 173 PHE A N 1
ATOM 1319 C CA . PHE A 1 173 ? 9.617 2.290 1.555 1.00 96.19 173 PHE A CA 1
ATOM 1320 C C . PHE A 1 173 ? 9.409 2.750 2.998 1.00 96.19 173 PHE A C 1
ATOM 1322 O O . PHE A 1 173 ? 8.296 3.142 3.372 1.00 96.19 173 PHE A O 1
ATOM 1329 N N . PHE A 1 174 ? 10.483 2.739 3.792 1.00 95.81 174 PHE A N 1
ATOM 1330 C CA . PHE A 1 174 ? 10.415 3.132 5.191 1.00 95.81 174 PHE A CA 1
ATOM 1331 C C . PHE A 1 174 ? 10.122 4.629 5.362 1.00 95.81 174 PHE A C 1
ATOM 1333 O O . PHE A 1 174 ? 9.336 4.996 6.236 1.00 95.81 174 PHE A O 1
ATOM 1340 N N . ALA A 1 175 ? 10.673 5.487 4.499 1.00 96.06 175 ALA A N 1
ATOM 1341 C CA . ALA A 1 175 ? 10.512 6.940 4.570 1.00 96.06 175 ALA A CA 1
ATOM 1342 C C . ALA A 1 175 ? 9.135 7.457 4.111 1.00 96.06 175 ALA A C 1
ATOM 1344 O O . ALA A 1 175 ? 8.681 8.499 4.600 1.00 96.06 175 ALA A O 1
ATOM 1345 N N . TYR A 1 176 ? 8.472 6.763 3.180 1.00 95.62 176 TYR A N 1
ATOM 1346 C CA . TYR A 1 176 ? 7.176 7.169 2.621 1.00 95.62 176 TYR A CA 1
ATOM 1347 C C . TYR A 1 176 ? 6.042 6.275 3.115 1.00 95.62 176 TYR A C 1
ATOM 1349 O O . TYR A 1 176 ? 5.285 6.669 4.002 1.00 95.62 176 TYR A O 1
ATOM 1357 N N . ASN A 1 177 ? 5.952 5.051 2.602 1.00 93.75 177 ASN A N 1
ATOM 1358 C CA . ASN A 1 177 ? 4.823 4.160 2.869 1.00 93.75 177 ASN A CA 1
ATOM 1359 C C . ASN A 1 177 ? 4.689 3.857 4.362 1.00 93.75 177 ASN A C 1
ATOM 1361 O O . ASN A 1 177 ? 3.618 4.022 4.945 1.00 93.75 177 ASN A O 1
ATOM 1365 N N . ARG A 1 178 ? 5.793 3.463 5.002 1.00 93.38 178 ARG A N 1
ATOM 1366 C CA . ARG A 1 178 ? 5.770 3.002 6.392 1.00 93.38 178 ARG A CA 1
ATOM 1367 C C . ARG A 1 178 ? 5.666 4.135 7.413 1.00 93.38 178 ARG A C 1
ATOM 1369 O O . ARG A 1 178 ? 4.991 3.956 8.428 1.00 93.38 178 ARG A O 1
ATOM 1376 N N . ALA A 1 179 ? 6.359 5.252 7.181 1.00 93.19 179 ALA A N 1
ATOM 1377 C CA . ALA A 1 179 ? 6.397 6.385 8.108 1.00 93.19 179 ALA A CA 1
ATOM 1378 C C . ALA A 1 179 ? 5.251 7.384 7.894 1.00 93.19 179 ALA A C 1
ATOM 1380 O O . ALA A 1 179 ? 4.752 7.951 8.864 1.00 93.19 179 ALA A O 1
ATOM 1381 N N . LYS A 1 180 ? 4.830 7.608 6.644 1.00 94.12 180 LYS A N 1
ATOM 1382 C CA . LYS A 1 180 ? 3.881 8.672 6.274 1.00 94.12 180 LYS A CA 1
ATOM 1383 C C . LYS A 1 180 ? 2.552 8.157 5.726 1.00 94.12 180 LYS A C 1
ATOM 1385 O O . LYS A 1 180 ? 1.642 8.963 5.578 1.00 94.12 180 LYS A O 1
ATOM 1390 N N . GLY A 1 181 ? 2.437 6.866 5.406 1.00 92.94 181 GLY A N 1
ATOM 1391 C CA . GLY A 1 181 ? 1.222 6.311 4.801 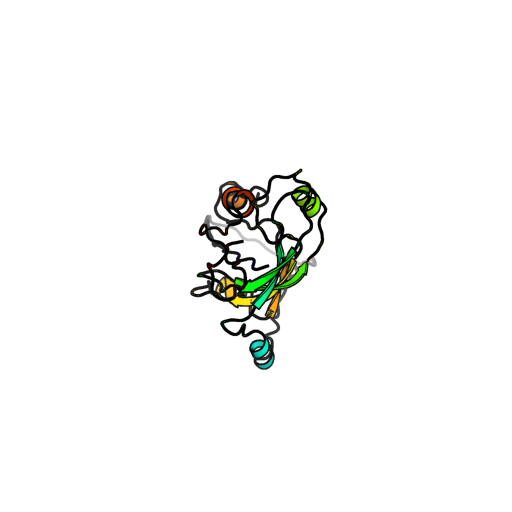1.00 92.94 181 GLY A CA 1
ATOM 1392 C C . GLY A 1 181 ? 0.990 6.786 3.362 1.00 92.94 181 GLY A C 1
ATOM 1393 O O . GLY A 1 181 ? -0.141 6.785 2.885 1.00 92.94 181 GLY A O 1
ATOM 1394 N N . THR A 1 182 ? 2.040 7.225 2.664 1.00 94.81 182 THR A N 1
ATOM 1395 C CA . THR A 1 182 ? 1.948 7.778 1.305 1.00 94.81 182 THR A CA 1
ATOM 1396 C C . THR A 1 182 ? 2.760 6.967 0.305 1.00 94.81 182 THR A C 1
ATOM 1398 O O . THR A 1 182 ? 3.706 6.273 0.675 1.00 94.81 182 THR A O 1
ATOM 1401 N N . LEU A 1 183 ? 2.400 7.074 -0.978 1.00 94.25 183 LEU A N 1
ATOM 1402 C CA . LEU A 1 183 ? 3.222 6.546 -2.067 1.00 94.25 183 LEU A CA 1
ATOM 1403 C C . LEU A 1 183 ? 4.464 7.430 -2.276 1.00 94.25 183 LEU A C 1
ATOM 1405 O O . LEU A 1 183 ? 4.616 8.475 -1.641 1.00 94.25 183 LEU A O 1
ATOM 1409 N N . TYR A 1 184 ? 5.360 7.039 -3.185 1.00 93.50 184 TYR A N 1
ATOM 1410 C CA . TYR A 1 184 ? 6.623 7.757 -3.420 1.00 93.50 184 TYR A CA 1
ATOM 1411 C C . TYR A 1 184 ? 6.463 9.187 -3.950 1.00 93.50 184 TYR A C 1
ATOM 1413 O O . TYR A 1 184 ? 7.406 9.968 -3.886 1.00 93.50 184 TYR A O 1
ATOM 1421 N N . ASP A 1 185 ? 5.273 9.561 -4.426 1.00 93.88 185 ASP A N 1
ATOM 1422 C CA . ASP A 1 185 ? 4.955 10.948 -4.774 1.00 93.88 185 ASP A CA 1
ATOM 1423 C C . ASP A 1 185 ? 4.469 11.786 -3.578 1.00 93.88 185 ASP A C 1
ATOM 1425 O O . ASP A 1 185 ? 4.056 12.931 -3.750 1.00 93.88 185 ASP A O 1
ATOM 1429 N N . GLY A 1 186 ? 4.489 11.221 -2.368 1.00 94.25 186 GLY A N 1
ATOM 1430 C CA . GLY A 1 186 ? 4.069 11.888 -1.140 1.00 94.25 186 GLY A CA 1
ATOM 1431 C C . GLY A 1 186 ? 2.555 12.011 -0.969 1.00 94.25 186 GLY A C 1
ATOM 1432 O O . GLY A 1 186 ? 2.116 12.606 0.011 1.00 94.25 186 GLY A O 1
ATOM 1433 N N . GLU A 1 187 ? 1.745 11.438 -1.863 1.00 93.88 187 GLU A N 1
ATOM 1434 C CA . GLU A 1 187 ? 0.286 11.531 -1.813 1.00 93.88 187 GLU A CA 1
ATOM 1435 C C . GLU A 1 187 ? -0.372 10.164 -1.582 1.00 93.88 187 GLU A C 1
ATOM 1437 O O . GLU A 1 187 ? 0.119 9.118 -2.008 1.00 93.88 187 GLU A O 1
ATOM 1442 N N . THR A 1 188 ? -1.551 10.180 -0.959 1.00 93.44 188 THR A N 1
ATOM 1443 C CA . THR A 1 188 ? -2.441 9.013 -0.900 1.00 93.44 188 THR A CA 1
ATOM 1444 C C . THR A 1 188 ? -3.298 8.917 -2.165 1.00 93.44 188 THR A C 1
ATOM 1446 O O . THR A 1 188 ? -3.487 9.891 -2.904 1.00 93.44 188 THR A O 1
ATOM 1449 N N . ARG A 1 189 ? -3.834 7.726 -2.433 1.00 93.19 189 ARG A N 1
ATOM 1450 C CA . ARG A 1 189 ? -4.918 7.516 -3.407 1.00 93.19 189 ARG A CA 1
ATOM 1451 C C . ARG A 1 189 ? -6.261 7.260 -2.721 1.00 93.19 189 ARG A C 1
ATOM 1453 O O . ARG A 1 189 ? -7.283 7.185 -3.398 1.00 93.19 189 ARG A O 1
ATOM 1460 N N . LEU A 1 190 ? -6.275 7.128 -1.397 1.00 92.94 190 LEU A N 1
ATOM 1461 C CA . LEU A 1 190 ? -7.449 6.761 -0.622 1.00 92.94 190 LEU A CA 1
ATOM 1462 C C . LEU A 1 190 ? -8.157 8.015 -0.110 1.00 92.94 190 LEU A C 1
ATOM 1464 O O . LEU A 1 190 ? -7.632 8.793 0.683 1.00 92.94 190 LEU A O 1
ATOM 1468 N N . PHE A 1 191 ? -9.384 8.196 -0.588 1.00 91.50 191 PHE A N 1
ATOM 1469 C CA . PHE A 1 191 ? -10.258 9.287 -0.182 1.00 91.50 191 PHE A CA 1
ATOM 1470 C C . PHE A 1 191 ? -11.611 8.708 0.195 1.00 91.50 191 PHE A C 1
ATOM 1472 O O . PHE A 1 191 ? -12.219 7.987 -0.607 1.00 91.50 191 PHE A O 1
ATOM 1479 N N . LEU A 1 192 ? -12.077 9.028 1.400 1.00 91.06 192 LEU A N 1
ATOM 1480 C CA . LEU A 1 192 ? -13.391 8.598 1.863 1.00 91.06 192 LEU A CA 1
ATOM 1481 C C . LEU A 1 192 ? -14.501 9.154 0.964 1.00 91.06 192 LEU A C 1
ATOM 1483 O O . LEU A 1 192 ? -14.410 10.269 0.436 1.00 91.06 192 LEU A O 1
ATOM 1487 N N . ARG A 1 193 ? -15.559 8.360 0.795 1.00 88.00 193 ARG A N 1
ATOM 1488 C CA . ARG A 1 193 ? -16.814 8.796 0.188 1.00 88.00 193 ARG A CA 1
ATOM 1489 C C . ARG A 1 193 ? -17.475 9.793 1.136 1.00 88.00 193 ARG A C 1
ATOM 1491 O O . ARG A 1 193 ? -17.715 9.475 2.298 1.00 88.00 193 ARG A O 1
ATOM 1498 N N . HIS A 1 194 ? -17.805 10.977 0.633 1.00 77.31 194 HIS A N 1
ATOM 1499 C CA . HIS A 1 194 ? -18.537 11.984 1.400 1.00 77.31 194 HIS A CA 1
ATOM 1500 C C . HIS A 1 194 ? -19.654 12.619 0.575 1.00 77.31 194 HIS A C 1
ATOM 1502 O O . HIS A 1 194 ? -19.453 12.957 -0.592 1.00 77.31 194 HIS A O 1
ATOM 1508 N N . ASP A 1 195 ? -20.784 12.883 1.230 1.00 57.47 195 ASP A N 1
ATOM 1509 C CA . ASP A 1 195 ? -21.968 13.544 0.667 1.00 57.47 195 ASP A CA 1
ATOM 1510 C C . ASP A 1 195 ? -21.798 15.080 0.605 1.00 57.47 195 ASP A C 1
ATOM 1512 O O . ASP A 1 195 ? -22.626 15.846 1.095 1.00 57.47 195 ASP A O 1
ATOM 1516 N N . GLY A 1 196 ? -20.683 15.561 0.040 1.00 52.94 196 GLY A N 1
ATOM 1517 C CA . GLY A 1 196 ? -20.503 16.986 -0.286 1.00 52.94 196 GLY A CA 1
ATOM 1518 C C . GLY A 1 196 ? -19.729 17.860 0.717 1.00 52.94 196 GLY A C 1
ATOM 1519 O O . GLY A 1 196 ? -19.723 19.081 0.569 1.00 52.94 196 GLY A O 1
ATOM 1520 N N . LYS A 1 197 ? -19.017 17.291 1.701 1.00 45.06 197 LYS A N 1
ATOM 1521 C CA . LYS A 1 197 ? -18.019 18.018 2.524 1.00 45.06 197 LYS A CA 1
ATOM 1522 C C . LYS A 1 197 ? -16.627 17.382 2.393 1.00 45.06 197 LYS A C 1
ATOM 1524 O O . LYS A 1 197 ? -16.524 16.212 2.052 1.00 45.06 197 LYS A O 1
ATOM 1529 N N . LYS A 1 198 ? -15.586 18.215 2.582 1.00 54.88 198 LYS A N 1
ATOM 1530 C CA . LYS A 1 198 ? -14.133 18.000 2.347 1.00 54.88 198 LYS A CA 1
ATOM 1531 C C . LYS A 1 198 ? -13.684 16.534 2.204 1.00 54.88 198 LYS A C 1
ATOM 1533 O O . LYS A 1 198 ? -13.928 15.729 3.089 1.00 54.88 198 LYS A O 1
ATOM 1538 N N . LYS A 1 199 ? -12.905 16.239 1.152 1.00 65.88 199 LYS A N 1
ATOM 1539 C CA . LYS A 1 199 ? -12.208 14.952 0.975 1.00 65.88 199 LYS A CA 1
ATOM 1540 C C . LYS A 1 199 ? -11.320 14.657 2.192 1.00 65.88 199 LYS A C 1
ATOM 1542 O O . LYS A 1 199 ? -10.316 15.345 2.380 1.00 65.88 199 LYS A O 1
ATOM 1547 N N . VAL A 1 200 ? -11.667 13.650 2.991 1.00 76.50 200 VAL A N 1
ATOM 1548 C CA . VAL A 1 200 ? -10.787 13.147 4.053 1.00 76.50 200 VAL A CA 1
ATOM 1549 C C . VAL A 1 200 ? -9.780 12.189 3.425 1.00 76.50 200 VAL A C 1
ATOM 1551 O O . VAL A 1 200 ? -10.160 11.206 2.783 1.00 76.50 200 VAL A O 1
ATOM 1554 N N . LYS A 1 201 ? -8.496 12.533 3.573 1.00 81.88 201 LYS A N 1
ATOM 1555 C CA . LYS A 1 201 ? -7.361 11.696 3.180 1.00 81.88 201 LYS A CA 1
ATOM 1556 C C . LYS A 1 201 ? -7.170 10.602 4.231 1.00 81.88 201 LYS A C 1
ATOM 1558 O O . LYS A 1 201 ? -7.216 10.904 5.424 1.00 81.88 201 LYS A O 1
ATOM 1563 N N . ILE A 1 202 ? -6.974 9.374 3.765 1.00 82.31 202 ILE A N 1
ATOM 1564 C CA . ILE A 1 202 ? -6.575 8.205 4.559 1.00 82.31 202 ILE A CA 1
ATOM 1565 C C . ILE A 1 202 ? -5.247 7.700 4.015 1.00 82.31 202 ILE A C 1
ATOM 1567 O O . ILE A 1 202 ? -5.049 7.810 2.782 1.00 82.31 202 ILE A O 1
#

Secondary structure (DSSP, 8-state):
------------------------------------------------HHHHGGG---TT-EEEEEEE-STTSPPEEEEEEPPPP-TT-EEEEEEEE---HHHHHHHHTSS---SSEE----EEEEEEEEPTT--HHHHHHS-TT-EEE--SS---S-SHHHHTT-GGG-HHIIIIIIHHS--TTS----BB--SSS---B-

Organism: Brassica cretica (NCBI:txid69181)

Radius of gyration: 23.43 Å; chains: 1; bounding box: 67×60×54 Å